Protein AF-0000000065885364 (afdb_homodimer)

pLDDT: mean 80.42, std 20.09, range [30.91, 98.44]

Organism: Hamiltonella defensa subsp. Acyrthosiphon pisum (strain 5AT) (NCBI:txid572265)

InterPro domains:
  IPR000361 Core domain, A-type assembly protein ATAP [PF01521] (9-109)
  IPR016092 FeS A-type assembly protein ATAP [TIGR00049] (10-114)
  IPR023063 FeS A-type assembly protein ErpA, proteobacteria [MF_01380] (1-114)
  IPR035903 HesB-like domain superfamily [G3DSA:2.60.300.12] (9-114)
  IPR035903 HesB-like domain superfamily [SSF89360] (4-99)

Secondary structure (DSSP, 8-state):
-------SEEE-HHHHHHHHHHHTTSS-TT-EEEEEEE--STT-PEEEEEEES-PPTT-EEEEETTEEEEE-HHHHHHHTTEEEEEEE----EEEEEEESS-SS--TT------/-------SEEE-HHHHHHHHHHHTTSS-TT-EEEEEEEE-SSS-EEEEEEEES-PPTT-EEEEETTEEEEE-HHHHHHHTTEEEEEEE----EEEEEEESS-SS--TT------

Structure (mmCIF, N/CA/C/O backbone):
data_AF-0000000065885364-model_v1
#
loop_
_entity.id
_entity.type
_entity.pdbx_description
1 polymer 'Iron-sulfur cluster insertion protein ErpA'
#
loop_
_atom_site.group_PDB
_atom_site.id
_atom_site.type_symbol
_atom_site.label_atom_id
_atom_site.label_alt_id
_atom_site.label_comp_id
_atom_site.label_asym_id
_atom_site.label_entity_id
_atom_site.label_seq_id
_atom_site.pdbx_PDB_ins_code
_atom_site.Cartn_x
_atom_site.Cartn_y
_atom_site.Cartn_z
_atom_site.occupancy
_atom_site.B_iso_or_equiv
_atom_site.auth_seq_id
_atom_site.auth_comp_id
_atom_site.auth_asym_id
_atom_site.auth_atom_id
_atom_site.pdbx_PDB_model_num
ATOM 1 N N . MET A 1 1 ? 17.562 41.75 -4.855 1 34.69 1 MET A N 1
ATOM 2 C CA . MET A 1 1 ? 17.297 40.406 -5.387 1 34.69 1 MET A CA 1
ATOM 3 C C . MET A 1 1 ? 16.141 39.75 -4.641 1 34.69 1 MET A C 1
ATOM 5 O O . MET A 1 1 ? 16.219 39.562 -3.426 1 34.69 1 MET A O 1
ATOM 9 N N . ASN A 1 2 ? 14.867 40.031 -4.855 1 36.41 2 ASN A N 1
ATOM 10 C CA . ASN A 1 2 ? 13.641 39.562 -4.211 1 36.41 2 ASN A CA 1
ATOM 11 C C . ASN A 1 2 ? 13.625 38.062 -4.094 1 36.41 2 ASN A C 1
ATOM 13 O O . ASN A 1 2 ? 13.586 37.344 -5.102 1 36.41 2 ASN A O 1
ATOM 17 N N . HIS A 1 3 ? 14.539 37.375 -3.328 1 47.06 3 HIS A N 1
ATOM 18 C CA . HIS A 1 3 ? 14.484 35.938 -3.188 1 47.06 3 HIS A CA 1
ATOM 19 C C . HIS A 1 3 ? 13.039 35.469 -3.035 1 47.06 3 HIS A C 1
ATOM 21 O O . HIS A 1 3 ? 12.289 35.969 -2.209 1 47.06 3 HIS A O 1
ATOM 27 N N . PRO A 1 4 ? 12.328 35.125 -4.105 1 51.22 4 PRO A N 1
ATOM 28 C CA . PRO A 1 4 ? 10.961 34.656 -3.871 1 51.22 4 PRO A CA 1
ATOM 29 C C . PRO A 1 4 ? 10.797 34 -2.514 1 51.22 4 PRO A C 1
ATOM 31 O O . PRO A 1 4 ? 11.68 33.25 -2.082 1 51.22 4 PRO A O 1
ATOM 34 N N . THR A 1 5 ? 10.328 34.625 -1.479 1 60.09 5 THR A N 1
ATOM 35 C CA . THR A 1 5 ? 10.156 34.219 -0.085 1 60.09 5 THR A CA 1
ATOM 36 C C . THR A 1 5 ? 9.648 32.781 0.014 1 60.09 5 THR A C 1
ATOM 38 O O . THR A 1 5 ? 8.484 32.531 -0.275 1 60.09 5 THR A O 1
ATOM 41 N N . ARG A 1 6 ? 10.461 31.875 -0.354 1 70.31 6 ARG A N 1
ATOM 42 C CA . ARG A 1 6 ? 10.055 30.484 -0.233 1 70.31 6 ARG A CA 1
ATOM 43 C C . ARG A 1 6 ? 9.664 30.141 1.203 1 70.31 6 ARG A C 1
ATOM 45 O O . ARG A 1 6 ? 10.344 30.547 2.148 1 70.31 6 ARG A O 1
ATOM 52 N N . LEU A 1 7 ? 8.469 29.703 1.385 1 81.62 7 LEU A N 1
ATOM 53 C CA . LEU A 1 7 ? 8.047 29.297 2.725 1 81.62 7 LEU A CA 1
ATOM 54 C C . LEU A 1 7 ? 9.047 28.328 3.336 1 81.62 7 LEU A C 1
ATOM 56 O O . LEU A 1 7 ? 9.648 27.516 2.621 1 81.62 7 LEU A O 1
ATOM 60 N N . PRO A 1 8 ? 9.414 28.547 4.602 1 91.5 8 PRO A N 1
ATOM 61 C CA . PRO A 1 8 ? 10.352 27.625 5.266 1 91.5 8 PRO A CA 1
ATOM 62 C C . PRO A 1 8 ? 9.898 26.172 5.199 1 91.5 8 PRO A C 1
ATOM 64 O O . PRO A 1 8 ? 10.727 25.266 5.293 1 91.5 8 PRO A O 1
ATOM 67 N N . LEU A 1 9 ? 8.633 26 5.039 1 94.25 9 LEU A N 1
ATOM 68 C CA . LEU A 1 9 ? 8 24.688 4.938 1 94.25 9 LEU A CA 1
ATOM 69 C C . LEU A 1 9 ? 6.926 24.672 3.857 1 94.25 9 LEU A C 1
ATOM 71 O O . LEU A 1 9 ? 6.109 25.594 3.781 1 94.25 9 LEU A O 1
ATOM 75 N N . ASP A 1 10 ? 6.988 23.656 3.104 1 95.25 10 ASP A N 1
ATOM 76 C CA . ASP A 1 10 ? 6.004 23.609 2.027 1 95.25 10 ASP A CA 1
ATOM 77 C C . ASP A 1 10 ? 4.836 22.688 2.393 1 95.25 10 ASP A C 1
ATOM 79 O O . ASP A 1 10 ? 5.008 21.734 3.152 1 95.25 10 ASP A O 1
ATOM 83 N N . PHE A 1 11 ? 3.713 22.969 1.861 1 96.88 11 PHE A N 1
ATOM 84 C CA . PHE A 1 11 ? 2.463 22.219 1.966 1 96.88 11 PHE A CA 1
ATOM 85 C C . PHE A 1 11 ? 1.927 21.875 0.584 1 96.88 11 PHE A C 1
ATOM 87 O O . PHE A 1 11 ? 1.499 22.75 -0.165 1 96.88 11 PHE A O 1
ATOM 94 N N . THR A 1 12 ? 2.002 20.562 0.279 1 96.62 12 THR A N 1
ATOM 95 C CA . THR A 1 12 ? 1.673 20.188 -1.091 1 96.62 12 THR A CA 1
ATOM 96 C C . THR A 1 12 ? 0.175 20.328 -1.345 1 96.62 12 THR A C 1
ATOM 98 O O . THR A 1 12 ? -0.623 20.312 -0.405 1 96.62 12 THR A O 1
ATOM 101 N N . GLU A 1 13 ? -0.15 20.406 -2.641 1 96.75 13 GLU A N 1
ATOM 102 C CA . GLU A 1 13 ? -1.554 20.406 -3.043 1 96.75 13 GLU A CA 1
ATOM 103 C C . GLU A 1 13 ? -2.238 19.094 -2.641 1 96.75 13 GLU A C 1
ATOM 105 O O . GLU A 1 13 ? -3.393 19.109 -2.209 1 96.75 13 GLU A O 1
ATOM 110 N N . ALA A 1 14 ? -1.521 18 -2.809 1 94.06 14 ALA A N 1
ATOM 111 C CA . ALA A 1 14 ? -2.066 16.688 -2.459 1 94.06 14 ALA A CA 1
ATOM 112 C C . ALA A 1 14 ? -2.424 16.625 -0.977 1 94.06 14 ALA A C 1
ATOM 114 O O . ALA A 1 14 ? -3.5 16.141 -0.613 1 94.06 14 ALA A O 1
ATOM 115 N N . ALA A 1 15 ? -1.555 17.094 -0.15 1 96 15 ALA A N 1
ATOM 116 C CA . ALA A 1 15 ? -1.801 17.078 1.29 1 96 15 ALA A CA 1
ATOM 117 C C . ALA A 1 15 ? -2.959 18 1.663 1 96 15 ALA A C 1
ATOM 119 O O . ALA A 1 15 ? -3.828 17.625 2.453 1 96 15 ALA A O 1
ATOM 120 N N . ALA A 1 16 ? -3.008 19.141 1.054 1 97 16 ALA A N 1
ATOM 121 C CA . ALA A 1 16 ? -4.078 20.094 1.337 1 97 16 ALA A CA 1
ATOM 122 C C . ALA A 1 16 ? -5.434 19.547 0.902 1 97 16 ALA A C 1
ATOM 124 O O . ALA A 1 16 ? -6.414 19.625 1.645 1 97 16 ALA A O 1
ATOM 125 N N . ARG A 1 17 ? -5.461 19 -0.237 1 95.56 17 ARG A N 1
ATOM 126 C CA . ARG A 1 17 ? -6.699 18.422 -0.754 1 95.56 17 ARG A CA 1
ATOM 127 C C . ARG A 1 17 ? -7.199 17.297 0.141 1 95.56 17 ARG A C 1
ATOM 129 O O . ARG A 1 17 ? -8.383 17.25 0.476 1 95.56 17 ARG A O 1
ATOM 136 N N . LYS A 1 18 ? -6.293 16.391 0.474 1 93.94 18 LYS A N 1
ATOM 137 C CA . LYS A 1 18 ? -6.688 15.281 1.339 1 93.94 18 LYS A CA 1
ATOM 138 C C . LYS A 1 18 ? -7.18 15.789 2.691 1 93.94 18 LYS A C 1
ATOM 140 O O . LYS A 1 18 ? -8.164 15.281 3.229 1 93.94 18 LYS A O 1
ATOM 145 N N . PHE A 1 19 ? -6.48 16.75 3.244 1 95 19 PHE A N 1
ATOM 146 C CA . PHE A 1 19 ? -6.918 17.297 4.523 1 95 19 PHE A CA 1
ATOM 147 C C . PHE A 1 19 ? -8.297 17.938 4.398 1 95 19 PHE A C 1
ATOM 149 O O . PHE A 1 19 ? -9.156 17.734 5.258 1 95 19 PHE A O 1
ATOM 156 N N . LYS A 1 20 ? -8.531 18.672 3.375 1 95.25 20 LYS A N 1
ATOM 157 C CA . LYS A 1 20 ? -9.836 19.281 3.115 1 95.25 20 LYS A CA 1
ATOM 158 C C . LYS A 1 20 ? -10.938 18.219 3.109 1 95.25 20 LYS A C 1
ATOM 160 O O . LYS A 1 20 ? -11.992 18.422 3.711 1 95.25 20 LYS A O 1
ATOM 165 N N . GLU A 1 21 ? -10.656 17.156 2.438 1 92.75 21 GLU A N 1
ATOM 166 C CA . GLU A 1 21 ? -11.617 16.062 2.377 1 92.75 21 GLU A CA 1
ATOM 167 C C . GLU A 1 21 ? -11.914 15.508 3.768 1 92.75 21 GLU A C 1
ATOM 169 O O . GLU A 1 21 ? -13.055 15.172 4.078 1 92.75 21 GLU A O 1
ATOM 174 N N . LEU A 1 22 ? -10.906 15.359 4.559 1 90 22 LEU A N 1
ATOM 175 C CA . LEU A 1 22 ? -11.023 14.734 5.871 1 90 22 LEU A CA 1
ATOM 176 C C . LEU A 1 22 ? -11.844 15.609 6.816 1 90 22 LEU A C 1
ATOM 178 O O . LEU A 1 22 ? -12.547 15.094 7.691 1 90 22 LEU A O 1
ATOM 182 N N . ILE A 1 23 ? -11.828 16.891 6.633 1 92.56 23 ILE A N 1
ATOM 183 C CA . ILE A 1 23 ? -12.516 17.75 7.594 1 92.56 23 ILE A CA 1
ATOM 184 C C . ILE A 1 23 ? -13.844 18.219 7.008 1 92.56 23 ILE A C 1
ATOM 186 O O . ILE A 1 23 ? -14.547 19.031 7.625 1 92.56 23 ILE A O 1
ATOM 190 N N . ALA A 1 24 ? -14.117 17.859 5.828 1 88.5 24 ALA A N 1
ATOM 191 C CA . ALA A 1 24 ? -15.32 18.328 5.141 1 88.5 24 ALA A CA 1
ATOM 192 C C . ALA A 1 24 ? -16.578 17.969 5.93 1 88.5 24 ALA A C 1
ATOM 194 O O . ALA A 1 24 ? -17.547 18.719 5.922 1 88.5 24 ALA A O 1
ATOM 195 N N . ASN A 1 25 ? -16.516 16.828 6.566 1 82.25 25 ASN A N 1
ATOM 196 C CA . ASN A 1 25 ? -17.734 16.422 7.27 1 82.25 25 ASN A CA 1
ATOM 197 C C . ASN A 1 25 ? -17.75 16.938 8.703 1 82.25 25 ASN A C 1
ATOM 199 O O . ASN A 1 25 ? -18.688 16.688 9.453 1 82.25 25 ASN A O 1
ATOM 203 N N . GLU A 1 26 ? -16.703 17.641 8.953 1 77.69 26 GLU A N 1
ATOM 204 C CA . GLU A 1 26 ? -16.641 18.172 10.32 1 77.69 26 GLU A CA 1
ATOM 205 C C . GLU A 1 26 ? -17.438 19.469 10.438 1 77.69 26 GLU A C 1
ATOM 207 O O . GLU A 1 26 ? -17.531 20.234 9.469 1 77.69 26 GLU A O 1
ATOM 212 N N . HIS A 1 27 ? -18.266 19.609 11.469 1 73.31 27 HIS A N 1
ATOM 213 C CA . HIS A 1 27 ? -19.109 20.766 11.742 1 73.31 27 HIS A CA 1
ATOM 214 C C . HIS A 1 27 ? -18.281 22.047 11.797 1 73.31 27 HIS A C 1
ATOM 216 O O . HIS A 1 27 ? -18.797 23.141 11.516 1 73.31 27 HIS A O 1
ATOM 222 N N . ASN A 1 28 ? -17.125 21.891 12.289 1 65.81 28 ASN A N 1
ATOM 223 C CA . ASN A 1 28 ? -16.219 23.031 12.375 1 65.81 28 ASN A CA 1
ATOM 224 C C . ASN A 1 28 ? -15.219 23.047 11.227 1 65.81 28 ASN A C 1
ATOM 226 O O . ASN A 1 28 ? -14.234 22.297 11.242 1 65.81 28 ASN A O 1
ATOM 230 N N . SER A 1 29 ? -15.555 23.734 10.195 1 72 29 SER A N 1
ATOM 231 C CA . SER A 1 29 ? -14.773 23.828 8.969 1 72 29 SER A CA 1
ATOM 232 C C . SER A 1 29 ? -13.461 24.562 9.195 1 72 29 SER A C 1
ATOM 234 O O . SER A 1 29 ? -12.641 24.688 8.281 1 72 29 SER A O 1
ATOM 236 N N . ASN A 1 30 ? -13.18 24.906 10.422 1 87.81 30 ASN A N 1
ATOM 237 C CA . ASN A 1 30 ? -11.977 25.719 10.602 1 87.81 30 ASN A CA 1
ATOM 238 C C . ASN A 1 30 ? -10.859 24.906 11.258 1 87.81 30 ASN A C 1
ATOM 240 O O . ASN A 1 30 ? -10.016 25.453 11.961 1 87.81 30 ASN A O 1
ATOM 244 N N . LYS A 1 31 ? -10.977 23.625 11 1 94.62 31 LYS A N 1
ATOM 245 C CA . LYS A 1 31 ? -9.914 22.781 11.539 1 94.62 31 LYS A CA 1
ATOM 246 C C . LYS A 1 31 ? -8.602 23.016 10.789 1 94.62 31 LYS A C 1
ATOM 248 O O . LYS A 1 31 ? -8.609 23.312 9.594 1 94.62 31 LYS A O 1
ATOM 253 N N . LYS A 1 32 ? -7.535 22.938 11.555 1 97.12 32 LYS A N 1
ATOM 254 C CA . LYS A 1 32 ? -6.184 23.047 11.016 1 97.12 32 LYS A CA 1
ATOM 255 C C . LYS A 1 32 ? -5.41 21.75 11.203 1 97.12 32 LYS A C 1
ATOM 257 O O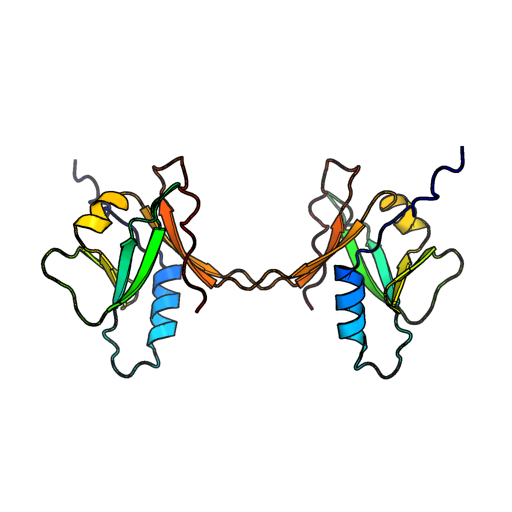 . LYS A 1 32 ? -5.672 21 12.148 1 97.12 32 LYS A O 1
ATOM 262 N N . LEU A 1 33 ? -4.551 21.453 10.305 1 97 33 LEU A N 1
ATOM 263 C CA . LEU A 1 33 ? -3.58 20.391 10.484 1 97 33 LEU A CA 1
ATOM 264 C C . LEU A 1 33 ? -2.32 20.906 11.172 1 97 33 LEU A C 1
ATOM 266 O O . LEU A 1 33 ? -1.582 21.703 10.602 1 97 33 LEU A O 1
ATOM 270 N N . ARG A 1 34 ? -2.096 20.438 12.367 1 97.81 34 ARG A N 1
ATOM 271 C CA . ARG A 1 34 ? -0.858 20.797 13.055 1 97.81 34 ARG A CA 1
ATOM 272 C C . ARG A 1 34 ? 0.207 19.719 12.867 1 97.81 34 ARG A C 1
ATOM 274 O O . ARG A 1 34 ? -0.053 18.531 13.086 1 97.81 34 ARG A O 1
ATOM 281 N N . VAL A 1 35 ? 1.363 20.172 12.461 1 96.25 35 VAL A N 1
ATOM 282 C CA . VAL A 1 35 ? 2.525 19.297 12.438 1 96.25 35 VAL A CA 1
ATOM 283 C C . VAL A 1 35 ? 3.5 19.688 13.539 1 96.25 35 VAL A C 1
ATOM 285 O O . VAL A 1 35 ? 3.709 20.875 13.797 1 96.25 35 VAL A O 1
ATOM 288 N N . TYR A 1 36 ? 4.039 18.734 14.227 1 93.69 36 TYR A N 1
ATOM 289 C CA . TYR A 1 36 ? 5.035 19.016 15.258 1 93.69 36 TYR A CA 1
ATOM 290 C C . TYR A 1 36 ? 6.023 17.859 15.383 1 93.69 36 TYR A C 1
ATOM 292 O O . TYR A 1 36 ? 5.785 16.766 14.844 1 93.69 36 TYR A O 1
ATOM 300 N N . VAL A 1 37 ? 7.129 18.172 16 1 89.5 37 VAL A N 1
ATOM 301 C CA . VAL A 1 37 ? 8.195 17.188 16.156 1 89.5 37 VAL A CA 1
ATOM 302 C C . VAL A 1 37 ? 8.211 16.656 17.594 1 89.5 37 VAL A C 1
ATOM 304 O O . VAL A 1 37 ? 8.133 17.438 18.547 1 89.5 37 VAL A O 1
ATOM 307 N N . GLU A 1 38 ? 7.969 15.43 17.812 1 83.94 38 GLU A N 1
ATOM 308 C CA . GLU A 1 38 ? 8.102 14.789 19.125 1 83.94 38 GLU A CA 1
ATOM 309 C C . GLU A 1 38 ? 9.43 14.047 19.234 1 83.94 38 GLU A C 1
ATOM 311 O O . GLU A 1 38 ? 9.828 13.328 18.312 1 83.94 38 GLU A O 1
ATOM 316 N N . GLY A 1 39 ? 10.203 14.5 20.5 1 70.12 39 GLY A N 1
ATOM 317 C CA . GLY A 1 39 ? 11.445 13.828 20.828 1 70.12 39 GLY A CA 1
ATOM 318 C C . GLY A 1 39 ? 11.289 12.328 20.984 1 70.12 39 GLY A C 1
ATOM 319 O O . GLY A 1 39 ? 10.414 11.859 21.719 1 70.12 39 GLY A O 1
ATOM 320 N N . GLY A 1 40 ? 11.5 11.586 19.875 1 60.03 40 GLY A N 1
ATOM 321 C CA . GLY A 1 40 ? 11.602 10.156 20.094 1 60.03 40 GLY A CA 1
ATOM 322 C C . GLY A 1 40 ? 12.992 9.703 20.5 1 60.03 40 GLY A C 1
ATOM 323 O O . GLY A 1 40 ? 13.961 10.445 20.344 1 60.03 40 GLY A O 1
ATOM 324 N N . GLY A 1 41 ? 12.969 8.852 21.766 1 48.84 41 GLY A N 1
ATOM 325 C CA . GLY A 1 41 ? 14.25 8.414 22.312 1 48.84 41 GLY A CA 1
ATOM 326 C C . GLY A 1 41 ? 15.344 8.328 21.281 1 48.84 41 GLY A C 1
ATOM 327 O O . GLY A 1 41 ? 15.258 8.953 20.219 1 48.84 41 GLY A O 1
ATOM 328 N N . CYS A 1 42 ? 15.773 7.133 21.125 1 53.34 42 CYS A N 1
ATOM 329 C CA . CYS A 1 42 ? 17.094 6.887 20.578 1 53.34 42 CYS A CA 1
ATOM 330 C C . CYS A 1 42 ? 17.234 7.488 19.188 1 53.34 42 CYS A C 1
ATOM 332 O O . CYS A 1 42 ? 18.188 8.219 18.906 1 53.34 42 CYS A O 1
ATOM 334 N N . ASN A 1 43 ? 16.859 6.801 17.828 1 54.72 43 ASN A N 1
ATOM 335 C CA . ASN A 1 43 ? 17.469 7.043 16.516 1 54.72 43 ASN A CA 1
ATOM 336 C C . ASN A 1 43 ? 16.672 8.062 15.711 1 54.72 43 ASN A C 1
ATOM 338 O O . ASN A 1 43 ? 16.719 8.055 14.484 1 54.72 43 ASN A O 1
ATOM 342 N N . GLY A 1 44 ? 15.945 9.055 16.203 1 64.44 44 GLY A N 1
ATOM 343 C CA . GLY A 1 44 ? 15.523 10.109 15.305 1 64.44 44 GLY A CA 1
ATOM 344 C C . GLY A 1 44 ? 14.227 10.773 15.727 1 64.44 44 GLY A C 1
ATOM 345 O O . GLY A 1 44 ? 13.672 10.445 16.781 1 64.44 44 GLY A O 1
ATOM 346 N N . PHE A 1 45 ? 13.945 12.039 15.258 1 72 45 PHE A N 1
ATOM 347 C CA . PHE A 1 45 ? 12.719 12.805 15.484 1 72 45 PHE A CA 1
ATOM 348 C C . PHE A 1 45 ? 11.555 12.188 14.727 1 72 45 PHE A C 1
ATOM 350 O O . PHE A 1 45 ? 11.734 11.633 13.641 1 72 45 PHE A O 1
ATOM 357 N N . LYS A 1 46 ? 10.453 12.156 15.445 1 81.88 46 LYS A N 1
ATOM 358 C CA . LYS A 1 46 ? 9.203 11.758 14.805 1 81.88 46 LYS A CA 1
ATOM 359 C C . LYS A 1 46 ? 8.352 12.977 14.477 1 81.88 46 LYS A C 1
ATOM 361 O O . LYS A 1 46 ? 8.227 13.898 15.289 1 81.88 46 LYS A O 1
ATOM 366 N N . TYR A 1 47 ? 7.848 12.914 13.258 1 88.88 47 TYR A N 1
ATOM 367 C CA . TYR A 1 47 ? 6.883 13.938 12.859 1 88.88 47 TYR A CA 1
ATOM 368 C C . TYR A 1 47 ? 5.461 13.508 13.195 1 88.88 47 TYR A C 1
ATOM 370 O O . TYR A 1 47 ? 5.035 12.406 12.828 1 88.88 47 TYR A O 1
ATOM 378 N N . MET A 1 48 ? 4.852 14.383 13.914 1 90.31 48 MET A N 1
ATOM 379 C CA . MET A 1 48 ? 3.48 14.086 14.312 1 90.31 48 MET A CA 1
ATOM 380 C C . MET A 1 48 ? 2.504 15.078 13.703 1 90.31 48 MET A C 1
ATOM 382 O O . MET A 1 48 ? 2.84 16.25 13.516 1 90.31 48 MET A O 1
ATOM 386 N N . PHE A 1 49 ? 1.283 14.5 13.422 1 94.06 49 PHE A N 1
ATOM 387 C CA . PHE A 1 49 ? 0.198 15.352 12.945 1 94.06 49 PHE A CA 1
ATOM 388 C C . PHE A 1 49 ? -1.004 15.258 13.883 1 94.06 49 PHE A C 1
ATOM 390 O O . PHE A 1 49 ? -1.333 14.18 14.375 1 94.06 49 PHE A O 1
ATOM 397 N N . THR A 1 50 ? -1.641 16.391 14.148 1 94.12 50 THR A N 1
ATOM 398 C CA . THR A 1 50 ? -2.879 16.422 14.922 1 94.12 50 THR A CA 1
ATOM 399 C C . THR A 1 50 ? -3.83 17.469 14.367 1 94.12 50 THR A C 1
ATOM 401 O O . THR A 1 50 ? -3.412 18.359 13.625 1 94.12 50 THR A O 1
ATOM 404 N N . LEU A 1 51 ? -5.078 17.297 14.711 1 94.12 51 LEU A N 1
ATOM 405 C CA . LEU A 1 51 ? -6.051 18.344 14.391 1 94.12 51 LEU A CA 1
ATOM 406 C C . LEU A 1 51 ? -6.02 19.453 15.43 1 94.12 51 LEU A C 1
ATOM 408 O O . LEU A 1 51 ? -5.902 19.188 16.625 1 94.12 51 LEU A O 1
ATOM 412 N N . ASP A 1 52 ? -6.07 20.656 14.906 1 95.75 52 ASP A N 1
ATOM 413 C CA . ASP A 1 52 ? -6.09 21.812 15.797 1 95.75 52 ASP A CA 1
ATOM 414 C C . ASP A 1 52 ? -7.207 22.781 15.422 1 95.75 52 ASP A C 1
ATOM 416 O O . ASP A 1 52 ? -7.555 22.906 14.242 1 95.75 52 ASP A O 1
ATOM 420 N N . ASP A 1 53 ? -7.758 23.516 16.469 1 94.69 53 ASP A N 1
ATOM 421 C CA . ASP A 1 53 ? -8.828 24.469 16.203 1 94.69 53 ASP A CA 1
ATOM 422 C C . ASP A 1 53 ? -8.305 25.906 16.219 1 94.69 53 ASP A C 1
ATOM 424 O O . ASP A 1 53 ? -9.023 26.844 15.875 1 94.69 53 ASP A O 1
ATOM 428 N N . LYS A 1 54 ? -7.074 26.109 16.547 1 95.69 54 LYS A N 1
ATOM 429 C CA . LYS A 1 54 ? -6.559 27.469 16.703 1 95.69 54 LYS A CA 1
ATOM 430 C C . LYS A 1 54 ? -5.148 27.594 16.125 1 95.69 54 LYS A C 1
ATOM 432 O O . LYS A 1 54 ? -4.457 26.594 15.945 1 95.69 54 LYS A O 1
ATOM 437 N N . VAL A 1 55 ? -4.777 28.734 15.758 1 97.75 55 VAL A N 1
ATOM 438 C CA . VAL A 1 55 ? -3.402 29.156 15.516 1 97.75 55 VAL A CA 1
ATOM 439 C C . VAL A 1 55 ? -2.834 29.828 16.766 1 97.75 55 VAL A C 1
ATOM 441 O O . VAL A 1 55 ? -3.367 30.828 17.234 1 97.75 55 VAL A O 1
ATOM 444 N N . ASN A 1 56 ? -1.819 29.219 17.328 1 97.75 56 ASN A N 1
ATOM 445 C CA . ASN A 1 56 ? -1.225 29.766 18.547 1 97.75 56 ASN A CA 1
ATOM 446 C C . ASN A 1 56 ? -0.234 30.875 18.234 1 97.75 56 ASN A C 1
ATOM 448 O O . ASN A 1 56 ? 0.192 31.031 17.094 1 97.75 56 ASN A O 1
ATOM 452 N N . GLU A 1 57 ? 0.009 31.656 19.266 1 97.62 57 GLU A N 1
ATOM 453 C CA . GLU A 1 57 ? 1.022 32.688 19.125 1 97.62 57 GLU A CA 1
ATOM 454 C C . GLU A 1 57 ? 2.359 32.125 18.688 1 97.62 57 GLU A C 1
ATOM 456 O O . GLU A 1 57 ? 2.826 31.125 19.25 1 97.62 57 GLU A O 1
ATOM 461 N N . GLY A 1 58 ? 2.936 32.656 17.578 1 97.81 58 GLY A N 1
ATOM 462 C CA . GLY A 1 58 ? 4.234 32.219 17.094 1 97.81 58 GLY A CA 1
ATOM 463 C C . GLY A 1 58 ? 4.145 31.156 16.016 1 97.81 58 GLY A C 1
ATOM 464 O O . GLY A 1 58 ? 5.137 30.844 15.352 1 97.81 58 GLY A O 1
ATOM 465 N N . ASP A 1 59 ? 3.002 30.547 15.883 1 98.44 59 ASP A N 1
ATOM 466 C CA . ASP A 1 59 ? 2.83 29.531 14.844 1 98.44 59 ASP A CA 1
ATOM 467 C C . ASP A 1 59 ? 3.068 30.125 13.461 1 98.44 59 ASP A C 1
ATOM 469 O O . ASP A 1 59 ? 2.66 31.266 13.18 1 98.44 59 ASP A O 1
ATOM 473 N N . LEU A 1 60 ? 3.727 29.344 12.633 1 97.75 60 LEU A N 1
ATOM 474 C CA . LEU A 1 60 ? 3.582 29.562 11.195 1 97.75 60 LEU A CA 1
ATOM 475 C C . LEU A 1 60 ? 2.312 28.906 10.672 1 97.75 60 LEU A C 1
ATOM 477 O O . LEU A 1 60 ? 2.043 27.734 10.977 1 97.75 60 LEU A O 1
ATOM 481 N N . ALA A 1 61 ? 1.479 29.656 9.906 1 97.94 61 ALA A N 1
ATOM 482 C CA . ALA A 1 61 ? 0.309 29.094 9.234 1 97.94 61 ALA A CA 1
ATOM 483 C C . ALA A 1 61 ? 0.455 29.188 7.715 1 97.94 61 ALA A C 1
ATOM 485 O O . ALA A 1 61 ? 0.772 30.25 7.176 1 97.94 61 ALA A O 1
ATOM 486 N N . ILE A 1 62 ? 0.273 28.062 7.066 1 97.44 62 ILE A N 1
ATOM 487 C CA . ILE A 1 62 ? 0.295 28 5.609 1 97.44 62 ILE A CA 1
ATOM 488 C C . ILE A 1 62 ? -1.092 27.641 5.086 1 97.44 62 ILE A C 1
ATOM 490 O O . ILE A 1 62 ? -1.626 26.578 5.41 1 97.44 62 ILE A O 1
ATOM 494 N N . ASN A 1 63 ? -1.667 28.5 4.312 1 96.25 63 ASN A N 1
ATOM 495 C CA . ASN A 1 63 ? -2.994 28.266 3.752 1 96.25 63 ASN A CA 1
ATOM 496 C C . ASN A 1 63 ? -2.914 27.781 2.311 1 96.25 63 ASN A C 1
ATOM 498 O O . ASN A 1 63 ? -2.148 28.312 1.507 1 96.25 63 ASN A O 1
ATOM 502 N N . LYS A 1 64 ? -3.629 26.703 2.102 1 96 64 LYS A N 1
ATOM 503 C CA . LYS A 1 64 ? -3.682 26.125 0.762 1 96 64 LYS A CA 1
ATOM 504 C C . LYS A 1 64 ? -5.012 25.406 0.522 1 96 64 LYS A C 1
ATOM 506 O O . LYS A 1 64 ? -5.465 24.625 1.36 1 96 64 LYS A O 1
ATOM 511 N N . GLN A 1 65 ? -5.656 25.719 -0.608 1 93.12 65 GLN A N 1
ATOM 512 C CA . GLN A 1 65 ? -6.902 25.062 -0.989 1 93.12 65 GLN A CA 1
ATOM 513 C C . GLN A 1 65 ? -7.957 25.188 0.104 1 93.12 65 GLN A C 1
ATOM 515 O O . GLN A 1 65 ? -8.688 24.25 0.398 1 93.12 65 GLN A O 1
ATOM 520 N N . GLY A 1 66 ? -7.918 26.234 0.828 1 94 66 GLY A N 1
ATOM 521 C CA . GLY A 1 66 ? -8.945 26.547 1.809 1 94 66 GLY A CA 1
ATOM 522 C C . GLY A 1 66 ? -8.688 25.906 3.164 1 94 66 GLY A C 1
ATOM 523 O O . GLY A 1 66 ? -9.508 26.031 4.074 1 94 66 GLY A O 1
ATOM 524 N N . VAL A 1 67 ? -7.559 25.219 3.279 1 96.38 67 VAL A N 1
ATOM 525 C CA . VAL A 1 67 ? -7.227 24.625 4.574 1 96.38 67 VAL A CA 1
ATOM 526 C C . VAL A 1 67 ? -5.867 25.141 5.043 1 96.38 67 VAL A C 1
ATOM 528 O O . VAL A 1 67 ? -5.133 25.766 4.27 1 96.38 67 VAL A O 1
ATOM 531 N N . SER A 1 68 ? -5.57 24.859 6.398 1 97.44 68 SER A N 1
ATOM 532 C CA . SER A 1 68 ? -4.352 25.438 6.969 1 97.44 68 SER A CA 1
ATOM 533 C C . SER A 1 68 ? -3.484 24.359 7.609 1 97.44 68 SER A C 1
ATOM 535 O O . SER A 1 68 ? -3.996 23.469 8.289 1 97.44 68 SER A O 1
ATOM 537 N N . LEU A 1 69 ? -2.213 24.469 7.328 1 98.31 69 LEU A N 1
ATOM 538 C CA . LEU A 1 69 ? -1.164 23.781 8.07 1 98.31 69 LEU A CA 1
ATOM 539 C C . LEU A 1 69 ? -0.535 24.719 9.102 1 98.31 69 LEU A C 1
ATOM 541 O O . LEU A 1 69 ? -0.163 25.844 8.781 1 98.31 69 LEU A O 1
ATOM 545 N N . VAL A 1 70 ? -0.437 24.234 10.359 1 98.38 70 VAL A N 1
ATOM 546 C CA . VAL A 1 70 ? 0.162 25.094 11.391 1 98.38 70 VAL A CA 1
ATOM 547 C C . VAL A 1 70 ? 1.307 24.344 12.07 1 98.38 70 VAL A C 1
ATOM 549 O O . VAL A 1 70 ? 1.263 23.125 12.211 1 98.38 70 VAL A O 1
ATOM 552 N N . VAL A 1 71 ? 2.354 25.109 12.43 1 98 71 VAL A N 1
ATOM 553 C CA . VAL A 1 71 ? 3.518 24.531 13.086 1 98 71 VAL A CA 1
ATOM 554 C C . VAL A 1 71 ? 4.078 25.516 14.109 1 98 71 VAL A C 1
ATOM 556 O O . VAL A 1 71 ? 4.211 26.703 13.82 1 98 71 VAL A O 1
ATOM 559 N N . ASP A 1 72 ? 4.387 24.969 15.297 1 98.12 72 ASP A N 1
ATOM 560 C CA . ASP A 1 72 ? 4.957 25.828 16.328 1 98.12 72 ASP A CA 1
ATOM 561 C C . ASP A 1 72 ? 6.418 26.141 16.031 1 98.12 72 ASP A C 1
ATOM 563 O O . ASP A 1 72 ? 7.074 25.438 15.273 1 98.12 72 ASP A O 1
ATOM 567 N N . PRO A 1 73 ? 6.926 27.156 16.672 1 97.62 73 PRO A N 1
ATOM 568 C CA . PRO A 1 73 ? 8.281 27.625 16.359 1 97.62 73 PRO A CA 1
ATOM 569 C C . PRO A 1 73 ? 9.344 26.547 16.641 1 97.62 73 PRO A C 1
ATOM 571 O O . PRO A 1 73 ? 10.273 26.391 15.852 1 97.62 73 PRO A O 1
ATOM 574 N N . LEU A 1 74 ? 9.227 25.812 17.672 1 94 74 LEU A N 1
ATOM 575 C CA . LEU A 1 74 ? 10.195 24.781 18 1 94 74 LEU A CA 1
ATOM 576 C C . LEU A 1 74 ? 10.211 23.688 16.922 1 94 74 LEU A C 1
ATOM 578 O O . LEU A 1 74 ? 11.273 23.328 16.422 1 94 74 LEU A O 1
ATOM 582 N N . SER A 1 75 ? 9.078 23.234 16.625 1 94.38 75 SER A N 1
ATOM 583 C CA . SER A 1 75 ? 8.984 22.203 15.586 1 94.38 75 SER A CA 1
ATOM 584 C C . SER A 1 75 ? 9.453 22.75 14.242 1 94.38 75 SER A C 1
ATOM 586 O O . SER A 1 75 ? 10.117 22.047 13.484 1 94.38 75 SER A O 1
ATOM 588 N N . LEU A 1 76 ? 9.078 24.016 13.906 1 94.62 76 LEU A N 1
ATOM 589 C CA . LEU A 1 76 ? 9.469 24.609 12.633 1 94.62 76 LEU A CA 1
ATOM 590 C C . LEU A 1 76 ? 10.984 24.594 12.461 1 94.62 76 LEU A C 1
ATOM 592 O O . LEU A 1 76 ? 11.484 24.328 11.367 1 94.62 76 LEU A O 1
ATOM 596 N N . GLY A 1 77 ? 11.648 24.859 13.484 1 91.69 77 GLY A N 1
ATOM 597 C CA . GLY A 1 77 ? 13.102 24.828 13.422 1 91.69 77 GLY A CA 1
ATOM 598 C C . GLY A 1 77 ? 13.656 23.516 12.914 1 91.69 77 GLY A C 1
ATOM 599 O O . GLY A 1 77 ? 14.68 23.484 12.227 1 91.69 77 GLY A O 1
ATOM 600 N N . TYR A 1 78 ? 12.953 22.422 13.18 1 87.19 78 TYR A N 1
ATOM 601 C CA . TYR A 1 78 ? 13.398 21.094 12.742 1 87.19 78 TYR A CA 1
ATOM 602 C C . TYR A 1 78 ? 12.883 20.781 11.344 1 87.19 78 TYR A C 1
ATOM 604 O O . TYR A 1 78 ? 13.383 19.859 10.688 1 87.19 78 TYR A O 1
ATOM 612 N N . LEU A 1 79 ? 11.922 21.547 10.82 1 89.62 79 LEU A N 1
ATOM 613 C CA . LEU A 1 79 ? 11.219 21.172 9.602 1 89.62 79 LEU A CA 1
ATOM 614 C C . LEU A 1 79 ? 11.555 22.125 8.469 1 89.62 79 LEU A C 1
ATOM 616 O O . LEU A 1 79 ? 11.078 21.953 7.34 1 89.62 79 LEU A O 1
ATOM 620 N N . ILE A 1 80 ? 12.32 23.094 8.797 1 88.94 80 ILE A N 1
ATOM 621 C CA . ILE A 1 80 ? 12.648 24.109 7.812 1 88.94 80 ILE A CA 1
ATOM 622 C C . ILE A 1 80 ? 13.211 23.453 6.555 1 88.94 80 ILE A C 1
ATOM 624 O O . ILE A 1 80 ? 14.055 22.562 6.641 1 88.94 80 ILE A O 1
ATOM 628 N N . GLY A 1 81 ? 12.75 23.891 5.324 1 88.62 81 GLY A N 1
ATOM 629 C CA . G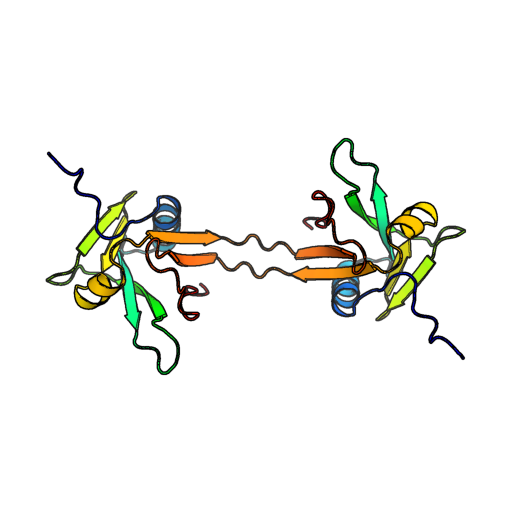LY A 1 81 ? 13.172 23.344 4.047 1 88.62 81 GLY A CA 1
ATOM 630 C C . GLY A 1 81 ? 12.438 22.078 3.668 1 88.62 81 GLY A C 1
ATOM 631 O O . GLY A 1 81 ? 12.656 21.516 2.588 1 88.62 81 GLY A O 1
ATOM 632 N N . GLY A 1 82 ? 11.5 21.625 4.543 1 90.62 82 GLY A N 1
ATOM 633 C CA . GLY A 1 82 ? 10.758 20.406 4.312 1 90.62 82 GLY A CA 1
ATOM 634 C C . GLY A 1 82 ? 9.484 20.625 3.512 1 90.62 82 GLY A C 1
ATOM 635 O O . GLY A 1 82 ? 9.164 21.75 3.139 1 90.62 82 GLY A O 1
ATOM 636 N N . ILE A 1 83 ? 8.891 19.484 3.246 1 93.5 83 ILE A N 1
ATOM 637 C CA . ILE A 1 83 ? 7.621 19.453 2.525 1 93.5 83 ILE A CA 1
ATOM 638 C C . ILE A 1 83 ? 6.637 18.547 3.262 1 93.5 83 ILE A C 1
ATOM 640 O O . ILE A 1 83 ? 6.953 17.391 3.576 1 93.5 83 ILE A O 1
ATOM 644 N N . VAL A 1 84 ? 5.496 19.125 3.658 1 94.69 84 VAL A N 1
ATOM 645 C CA . VAL A 1 84 ? 4.391 18.297 4.129 1 94.69 84 VAL A CA 1
ATOM 646 C C . VAL A 1 84 ? 3.594 17.766 2.938 1 94.69 84 VAL A C 1
ATOM 648 O O . VAL A 1 84 ? 3.045 18.547 2.158 1 94.69 84 VAL A O 1
ATOM 651 N N . ASP A 1 85 ? 3.596 16.453 2.861 1 93.88 85 ASP A N 1
ATOM 652 C CA . ASP A 1 85 ? 2.965 15.781 1.725 1 93.88 85 ASP A CA 1
ATOM 653 C C . ASP A 1 85 ? 2.002 14.695 2.191 1 93.88 85 ASP A C 1
ATOM 655 O O . ASP A 1 85 ? 1.87 14.453 3.393 1 93.88 85 ASP A O 1
ATOM 659 N N . TYR A 1 86 ? 1.208 14.188 1.317 1 92.25 86 TYR A N 1
ATOM 660 C CA . TYR A 1 86 ? 0.294 13.078 1.553 1 92.25 86 TYR A CA 1
ATOM 661 C C . TYR A 1 86 ? 0.538 11.953 0.554 1 92.25 86 TYR A C 1
ATOM 663 O O . TYR A 1 86 ? 0.602 12.188 -0.654 1 92.25 86 TYR A O 1
ATOM 671 N N . VAL A 1 87 ? 0.776 10.773 1.129 1 85.31 87 VAL A N 1
ATOM 672 C CA . VAL A 1 87 ? 0.999 9.602 0.293 1 85.31 87 VAL A CA 1
ATOM 673 C C . VAL A 1 87 ? -0.152 8.609 0.473 1 85.31 87 VAL A C 1
ATOM 675 O O . VAL A 1 87 ? -0.531 8.289 1.602 1 85.31 87 VAL A O 1
ATOM 678 N N . GLU A 1 88 ? -0.853 8.375 -0.609 1 79.06 88 GLU A N 1
ATOM 679 C CA . GLU A 1 88 ? -1.842 7.305 -0.628 1 79.06 88 GLU A CA 1
ATOM 680 C C . GLU A 1 88 ? -1.304 6.07 -1.346 1 79.06 88 GLU A C 1
ATOM 682 O O . GLU A 1 88 ? -0.954 6.133 -2.527 1 79.06 88 GLU A O 1
ATOM 687 N N . SER A 1 89 ? -0.957 5.152 -0.491 1 71.25 89 SER A N 1
ATOM 688 C CA . SER A 1 89 ? -0.533 3.908 -1.124 1 71.25 89 SER A CA 1
ATOM 689 C C . SER A 1 89 ? -1.732 3.049 -1.51 1 71.25 89 SER A C 1
ATOM 691 O O . SER A 1 89 ? -2.686 2.924 -0.739 1 71.25 89 SER A O 1
ATOM 693 N N . ILE A 1 90 ? -1.923 2.994 -2.779 1 63.59 90 ILE A N 1
ATOM 694 C CA . ILE A 1 90 ? -2.957 2.078 -3.246 1 63.59 90 ILE A CA 1
ATOM 695 C C . ILE A 1 90 ? -2.643 0.66 -2.777 1 63.59 90 ILE A C 1
ATOM 697 O O . ILE A 1 90 ? -1.487 0.229 -2.816 1 63.59 90 ILE A O 1
ATOM 701 N N . GLU A 1 91 ? -3.672 0.199 -1.991 1 63.75 91 GLU A N 1
ATOM 702 C CA . GLU A 1 91 ? -3.553 -1.223 -1.685 1 63.75 91 GLU A CA 1
ATOM 703 C C . GLU A 1 91 ? -3.369 -2.049 -2.955 1 63.75 91 GLU A C 1
ATOM 705 O O . GLU A 1 91 ? -4.199 -1.991 -3.863 1 63.75 91 GLU A O 1
ATOM 710 N N . TYR A 1 92 ? -2.141 -2.182 -3.174 1 67.81 92 TYR A N 1
ATOM 711 C CA . TYR A 1 92 ? -1.973 -3.145 -4.258 1 67.81 92 TYR A CA 1
ATOM 712 C C . TYR A 1 92 ? -1.682 -4.535 -3.711 1 67.81 92 TYR A C 1
ATOM 714 O O . TYR A 1 92 ? -0.739 -4.723 -2.938 1 67.81 92 TYR A O 1
ATOM 722 N N . SER A 1 93 ? -2.828 -5.336 -3.508 1 76.75 93 SER A N 1
ATOM 723 C CA . SER A 1 93 ? -2.621 -6.754 -3.232 1 76.75 93 SER A CA 1
ATOM 724 C C . SER A 1 93 ? -2.543 -7.562 -4.523 1 76.75 93 SER A C 1
ATOM 726 O O . SER A 1 93 ? -3.465 -7.527 -5.34 1 76.75 93 SER A O 1
ATOM 728 N N . ARG A 1 94 ? -1.444 -8.094 -4.676 1 83.75 94 ARG A N 1
ATOM 729 C CA . ARG A 1 94 ? -1.327 -8.836 -5.926 1 83.75 94 ARG A CA 1
ATOM 730 C C . ARG A 1 94 ? -0.425 -10.055 -5.758 1 83.75 94 ARG A C 1
ATOM 732 O O . ARG A 1 94 ? 0.412 -10.094 -4.852 1 83.75 94 ARG A O 1
ATOM 739 N N . PHE A 1 95 ? -0.657 -11.102 -6.598 1 90.75 95 PHE A N 1
ATOM 740 C CA . PHE A 1 95 ? 0.302 -12.18 -6.785 1 90.75 95 PHE A CA 1
ATOM 741 C C . PHE A 1 95 ? 1.478 -11.719 -7.637 1 90.75 95 PHE A C 1
ATOM 743 O O . PHE A 1 95 ? 1.293 -11 -8.625 1 90.75 95 PHE A O 1
ATOM 750 N N . ILE A 1 96 ? 2.701 -12.094 -7.148 1 87.38 96 ILE A N 1
ATOM 751 C CA . ILE A 1 96 ? 3.902 -11.688 -7.871 1 87.38 96 ILE A CA 1
ATOM 752 C C . ILE A 1 96 ? 4.816 -12.891 -8.07 1 87.38 96 ILE A C 1
ATOM 754 O O . ILE A 1 96 ? 4.68 -13.906 -7.375 1 87.38 96 ILE A O 1
ATOM 758 N N . VAL A 1 97 ? 5.684 -12.789 -9.078 1 89.38 97 VAL A N 1
ATOM 759 C CA . VAL A 1 97 ? 6.785 -13.734 -9.242 1 89.38 97 VAL A CA 1
ATOM 760 C C . VAL A 1 97 ? 8.109 -13.039 -8.922 1 89.38 97 VAL A C 1
ATOM 762 O O . VAL A 1 97 ? 8.398 -11.961 -9.453 1 89.38 97 VAL A O 1
ATOM 765 N N . LYS A 1 98 ? 8.758 -13.625 -7.941 1 86.19 98 LYS A N 1
ATOM 766 C CA . LYS A 1 98 ? 10.109 -13.18 -7.629 1 86.19 98 LYS A CA 1
ATOM 767 C C . LYS A 1 98 ? 11.156 -14.102 -8.266 1 86.19 98 LYS A C 1
ATOM 769 O O . LYS A 1 98 ? 11.086 -15.32 -8.109 1 86.19 98 LYS A O 1
ATOM 774 N N . ASN A 1 99 ? 11.969 -13.453 -9.109 1 76.69 99 ASN A N 1
ATOM 775 C CA . ASN A 1 99 ? 13.016 -14.234 -9.75 1 76.69 99 ASN A CA 1
ATOM 776 C C . ASN A 1 99 ? 14.352 -14.086 -9.023 1 76.69 99 ASN A C 1
ATOM 778 O O . ASN A 1 99 ? 14.898 -12.984 -8.938 1 76.69 99 ASN A O 1
ATOM 782 N N . LEU A 1 100 ? 14.734 -15.109 -8.25 1 70.69 100 LEU A N 1
ATOM 783 C CA . LEU A 1 100 ? 15.945 -15.031 -7.438 1 70.69 100 LEU A CA 1
ATOM 784 C C . LEU A 1 100 ? 17.188 -15.07 -8.32 1 70.69 100 LEU A C 1
ATOM 786 O O . LEU A 1 100 ? 18.281 -14.727 -7.863 1 70.69 100 LEU A O 1
ATOM 790 N N . ASN A 1 101 ? 17.172 -15.531 -9.391 1 61.31 101 ASN A N 1
ATOM 791 C CA . ASN A 1 101 ? 18.328 -15.602 -10.273 1 61.31 101 ASN A CA 1
ATOM 792 C C . ASN A 1 101 ? 18.375 -14.414 -11.227 1 61.31 101 ASN A C 1
ATOM 794 O O . ASN A 1 101 ? 19.391 -14.188 -11.891 1 61.31 101 ASN A O 1
ATOM 798 N N . ALA A 1 102 ? 17.281 -13.906 -11.5 1 54.12 102 ALA A N 1
ATOM 799 C CA . ALA A 1 102 ? 17.312 -12.891 -12.547 1 54.12 102 ALA A CA 1
ATOM 800 C C . ALA A 1 102 ? 17.531 -11.5 -11.953 1 54.12 102 ALA A C 1
ATOM 802 O O . ALA A 1 102 ? 16.938 -11.164 -10.922 1 54.12 102 ALA A O 1
ATOM 803 N N . LYS A 1 103 ? 18.75 -10.969 -11.984 1 47.91 103 LYS A N 1
ATOM 804 C CA . LYS A 1 103 ? 19.094 -9.586 -11.672 1 47.91 103 LYS A CA 1
ATOM 805 C C . LYS A 1 103 ? 18.094 -8.609 -12.289 1 47.91 103 LYS A C 1
ATOM 807 O O . LYS A 1 103 ? 18.047 -7.438 -11.922 1 47.91 103 LYS A O 1
ATOM 812 N N . THR A 1 104 ? 17.859 -8.789 -13.57 1 43.53 104 THR A N 1
ATOM 813 C CA . THR A 1 104 ? 17.094 -7.812 -14.352 1 43.53 104 THR A CA 1
ATOM 814 C C . THR A 1 104 ? 15.602 -8.039 -14.203 1 43.53 104 THR A C 1
ATOM 816 O O . THR A 1 104 ? 15.094 -9.109 -14.539 1 43.53 104 THR A O 1
ATOM 819 N N . THR A 1 105 ? 15.047 -7.625 -13.148 1 43.47 105 THR A N 1
ATOM 820 C CA . THR A 1 105 ? 13.602 -7.582 -13 1 43.47 105 THR A CA 1
ATOM 821 C C . THR A 1 105 ? 12.945 -6.984 -14.25 1 43.47 105 THR A C 1
ATOM 823 O O . THR A 1 105 ? 13.188 -5.824 -14.586 1 43.47 105 THR A O 1
ATOM 826 N N . CYS A 1 106 ? 12.836 -7.641 -15.367 1 45.28 106 CYS A N 1
ATOM 827 C CA . CYS A 1 106 ? 12.023 -7.035 -16.406 1 45.28 106 CYS A CA 1
ATOM 828 C C . CYS A 1 106 ? 10.781 -6.375 -15.828 1 45.28 106 CYS A C 1
ATOM 830 O O . CYS A 1 106 ? 10.219 -6.859 -14.844 1 45.28 106 CYS A O 1
ATOM 832 N N . GLY A 1 107 ? 10.539 -5.027 -16 1 41.06 107 GLY A N 1
ATOM 833 C CA . GLY A 1 107 ? 9.531 -4.082 -15.555 1 41.06 107 GLY A CA 1
ATOM 834 C C . GLY A 1 107 ? 8.148 -4.699 -15.445 1 41.06 107 GLY A C 1
ATOM 835 O O . GLY A 1 107 ? 7.188 -4.02 -15.062 1 41.06 107 GLY A O 1
ATOM 836 N N . CYS A 1 108 ? 7.773 -5.629 -16.328 1 42.59 108 CYS A N 1
ATOM 837 C CA . CYS A 1 108 ? 6.379 -6 -16.547 1 42.59 108 CYS A CA 1
ATOM 838 C C . CYS A 1 108 ? 5.809 -6.719 -15.336 1 42.59 108 CYS A C 1
ATOM 840 O O . CYS A 1 108 ? 4.711 -7.277 -15.398 1 42.59 108 CYS A O 1
ATOM 842 N N . GLY A 1 109 ? 6.508 -7.199 -14.461 1 37.91 109 GLY A N 1
ATOM 843 C CA . GLY A 1 109 ? 6.02 -8.297 -13.648 1 37.91 109 GLY A CA 1
ATOM 844 C C . GLY A 1 109 ? 4.754 -7.965 -12.891 1 37.91 109 GLY A C 1
ATOM 845 O O . GLY A 1 109 ? 4.332 -8.719 -12.008 1 37.91 109 GLY A O 1
ATOM 846 N N . SER A 1 110 ? 4.484 -6.645 -12.477 1 42.53 110 SER A N 1
ATOM 847 C CA . SER A 1 110 ? 3.682 -6.492 -11.266 1 42.53 110 SER A CA 1
ATOM 848 C C . SER A 1 110 ? 2.268 -7.023 -11.469 1 42.53 110 SER A C 1
ATOM 850 O O . SER A 1 110 ? 1.622 -6.719 -12.477 1 42.53 110 SER A O 1
ATOM 852 N N . SER A 1 111 ? 1.793 -8.102 -10.711 1 37.81 111 SER A N 1
ATOM 853 C CA . SER A 1 111 ? 0.528 -8.828 -10.672 1 37.81 111 SER A CA 1
ATOM 854 C C . SER A 1 111 ? -0.659 -7.871 -10.625 1 37.81 111 SER A C 1
ATOM 856 O O . SER A 1 111 ? -0.505 -6.699 -10.273 1 37.81 111 SER A O 1
ATOM 858 N N . PHE A 1 112 ? -1.966 -8.453 -10.82 1 31.48 112 PHE A N 1
ATOM 859 C CA . PHE A 1 112 ? -3.381 -8.203 -11.07 1 31.48 112 PHE A CA 1
ATOM 860 C C . PHE A 1 112 ? -4.023 -7.504 -9.875 1 31.48 112 PHE A C 1
ATOM 862 O O . PHE A 1 112 ? -3.627 -7.73 -8.727 1 31.48 112 PHE A O 1
ATOM 869 N N . SER A 1 113 ? -4.297 -6.172 -10.102 1 32.78 113 SER A N 1
ATOM 870 C CA . SER A 1 113 ? -5.352 -5.531 -9.312 1 32.78 113 SER A CA 1
ATOM 871 C C . SER A 1 113 ? -6.617 -6.383 -9.297 1 32.78 113 SER A C 1
ATOM 873 O O . SER A 1 113 ? -7.113 -6.789 -10.344 1 32.78 113 SER A O 1
ATOM 875 N N . VAL A 1 114 ? -6.789 -7.234 -8.141 1 30.91 114 VAL A N 1
ATOM 876 C CA . VAL A 1 114 ? -8.164 -7.703 -7.973 1 30.91 114 VAL A CA 1
ATOM 877 C C . VAL A 1 114 ? -9.078 -6.516 -7.68 1 30.91 114 VAL A C 1
ATOM 879 O O . VAL A 1 114 ? -8.672 -5.562 -7.012 1 30.91 114 VAL A O 1
ATOM 882 N N . MET B 1 1 ? 24.141 -38.031 -3.346 1 35.06 1 MET B N 1
ATOM 883 C CA . MET B 1 1 ? 23.859 -36.75 -2.709 1 35.06 1 MET B CA 1
ATOM 884 C C . MET B 1 1 ? 22.422 -36.281 -2.98 1 35.06 1 MET B C 1
ATOM 886 O O . MET B 1 1 ? 22.031 -36.125 -4.137 1 35.06 1 MET B O 1
ATOM 890 N N . ASN B 1 2 ? 21.359 -36.75 -2.34 1 36.75 2 ASN B N 1
ATOM 891 C CA . ASN B 1 2 ? 19.938 -36.469 -2.48 1 36.75 2 ASN B CA 1
ATOM 892 C C . ASN B 1 2 ? 19.672 -34.969 -2.561 1 36.75 2 ASN B C 1
ATOM 894 O O . ASN B 1 2 ? 19.922 -34.25 -1.604 1 36.75 2 ASN B O 1
ATOM 898 N N . HIS B 1 3 ? 20.141 -34.219 -3.588 1 47.28 3 HIS B N 1
ATOM 899 C CA . HIS B 1 3 ? 19.828 -32.781 -3.678 1 47.28 3 HIS B CA 1
ATOM 900 C C . HIS B 1 3 ? 18.391 -32.5 -3.289 1 47.28 3 HIS B C 1
ATOM 902 O O . HIS B 1 3 ? 17.469 -33.156 -3.795 1 47.28 3 HIS B O 1
ATOM 908 N N . PRO B 1 4 ? 18.062 -32.25 -2.035 1 51.47 4 PRO B N 1
ATOM 909 C CA . PRO B 1 4 ? 16.656 -31.984 -1.749 1 51.47 4 PRO B CA 1
ATOM 910 C C . PRO B 1 4 ? 15.906 -31.375 -2.938 1 51.47 4 PRO B C 1
ATOM 912 O O . PRO B 1 4 ? 16.453 -30.516 -3.635 1 51.47 4 PRO B O 1
ATOM 915 N N . THR B 1 5 ? 15.195 -32.125 -3.76 1 59.88 5 THR B N 1
ATOM 916 C CA . THR B 1 5 ? 14.477 -31.797 -4.992 1 59.88 5 THR B CA 1
ATOM 917 C C . THR B 1 5 ? 13.766 -30.453 -4.871 1 59.88 5 THR B C 1
ATOM 919 O O . THR B 1 5 ? 12.75 -30.344 -4.18 1 59.88 5 THR B O 1
ATOM 922 N N . ARG B 1 6 ? 14.516 -29.422 -4.797 1 70.25 6 ARG B N 1
ATOM 923 C CA . ARG B 1 6 ? 13.898 -28.094 -4.734 1 70.25 6 ARG B CA 1
ATOM 924 C C . ARG B 1 6 ? 12.969 -27.875 -5.922 1 70.25 6 ARG B C 1
ATOM 926 O O . ARG B 1 6 ? 13.312 -28.203 -7.059 1 70.25 6 ARG B O 1
ATOM 933 N N . LEU B 1 7 ? 11.727 -27.625 -5.652 1 81.62 7 LEU B N 1
ATOM 934 C CA . LEU B 1 7 ? 10.805 -27.328 -6.746 1 81.62 7 LEU B CA 1
ATOM 935 C C . LEU B 1 7 ? 11.352 -26.234 -7.648 1 81.62 7 LEU B C 1
ATOM 937 O O . LEU B 1 7 ? 12.039 -25.328 -7.18 1 81.62 7 LEU B O 1
ATOM 941 N N . PRO B 1 8 ? 11.273 -26.453 -8.969 1 91.38 8 PRO B N 1
ATOM 942 C CA . PRO B 1 8 ? 11.766 -25.422 -9.898 1 91.38 8 PRO B CA 1
ATOM 943 C C . PRO B 1 8 ? 11.148 -24.062 -9.648 1 91.38 8 PRO B C 1
ATOM 945 O O . PRO B 1 8 ? 11.734 -23.031 -10.008 1 91.38 8 PRO B O 1
ATOM 948 N N . LEU B 1 9 ? 10.008 -24.062 -9.039 1 94.25 9 LEU B N 1
ATOM 949 C CA . LEU B 1 9 ? 9.258 -22.859 -8.703 1 94.25 9 LEU B CA 1
ATOM 950 C C . LEU B 1 9 ? 8.648 -22.969 -7.309 1 94.25 9 LEU B C 1
ATOM 952 O O . LEU B 1 9 ? 8.055 -24 -6.969 1 94.25 9 LEU B O 1
ATOM 956 N N . ASP B 1 10 ? 8.812 -21.938 -6.613 1 95.25 10 ASP B N 1
ATOM 957 C CA . ASP B 1 10 ? 8.273 -21.984 -5.258 1 95.25 10 ASP B CA 1
ATOM 958 C C . ASP B 1 10 ? 6.93 -21.281 -5.172 1 95.25 10 ASP B C 1
ATOM 960 O O . ASP B 1 10 ? 6.668 -20.344 -5.93 1 95.25 10 ASP B O 1
ATOM 964 N N . PHE B 1 11 ? 6.125 -21.688 -4.27 1 96.81 11 PHE B N 1
ATOM 965 C CA . PHE B 1 11 ? 4.816 -21.141 -3.914 1 96.81 11 PHE B CA 1
ATOM 966 C C . PHE B 1 11 ? 4.75 -20.828 -2.426 1 96.81 11 PHE B C 1
ATOM 968 O O . PHE B 1 11 ? 4.75 -21.734 -1.591 1 96.81 11 PHE B O 1
ATOM 975 N N . THR B 1 12 ? 4.719 -19.5 -2.139 1 96.56 12 THR B N 1
ATOM 976 C CA . THR B 1 12 ? 4.832 -19.125 -0.733 1 96.56 12 THR B CA 1
ATOM 977 C C . THR B 1 12 ? 3.559 -19.469 0.025 1 96.56 12 THR B C 1
ATOM 979 O O . THR B 1 12 ? 2.49 -19.609 -0.576 1 96.56 12 THR B O 1
ATOM 982 N N . GLU B 1 13 ? 3.721 -19.578 1.344 1 96.69 13 GLU B N 1
ATOM 983 C CA . GLU B 1 13 ? 2.562 -19.766 2.209 1 96.69 13 GLU B CA 1
ATOM 984 C C . GLU B 1 13 ? 1.592 -18.594 2.105 1 96.69 13 GLU B C 1
ATOM 986 O O . GLU B 1 13 ? 0.374 -18.797 2.105 1 96.69 13 GLU B O 1
ATOM 991 N N . ALA B 1 14 ? 2.146 -17.406 2.041 1 94 14 ALA B N 1
ATOM 992 C CA . ALA B 1 14 ? 1.324 -16.203 1.933 1 94 14 ALA B CA 1
ATOM 993 C C . ALA B 1 14 ? 0.466 -16.234 0.671 1 94 14 ALA B C 1
ATOM 995 O O . ALA B 1 14 ? -0.729 -15.93 0.716 1 94 14 ALA B O 1
ATOM 996 N N . ALA B 1 15 ? 1.058 -16.609 -0.417 1 95.94 15 ALA B N 1
ATOM 997 C CA . ALA B 1 15 ? 0.325 -16.672 -1.679 1 95.94 15 ALA B CA 1
ATOM 998 C C . ALA B 1 15 ? -0.739 -17.766 -1.641 1 95.94 15 ALA B C 1
ATOM 1000 O O . ALA B 1 15 ? -1.876 -17.547 -2.068 1 95.94 15 ALA B O 1
ATOM 1001 N N . ALA B 1 16 ? -0.403 -18.891 -1.083 1 97 16 ALA B N 1
ATOM 1002 C CA . ALA B 1 16 ? -1.35 -20 -0.993 1 97 16 ALA B CA 1
ATOM 1003 C C . ALA B 1 16 ? -2.533 -19.641 -0.1 1 97 16 ALA B C 1
ATOM 1005 O O . ALA B 1 16 ? -3.686 -19.891 -0.453 1 97 16 ALA B O 1
ATOM 1006 N N . ARG B 1 17 ? -2.242 -19.062 0.987 1 95.44 17 ARG B N 1
ATOM 1007 C CA . ARG B 1 17 ? -3.293 -18.672 1.919 1 95.44 17 ARG B CA 1
ATOM 1008 C C . ARG B 1 17 ? -4.238 -17.656 1.278 1 95.44 17 ARG B C 1
ATOM 1010 O O . ARG B 1 17 ? -5.461 -17.797 1.383 1 95.44 17 ARG B O 1
ATOM 1017 N N . LYS B 1 18 ? -3.654 -16.625 0.663 1 93.81 18 LYS B N 1
ATOM 1018 C CA . LYS B 1 18 ? -4.488 -15.625 0.013 1 93.81 18 LYS B CA 1
ATOM 1019 C C . LYS B 1 18 ? -5.34 -16.25 -1.091 1 93.81 18 LYS B C 1
ATOM 1021 O O . LYS B 1 18 ? -6.516 -15.906 -1.239 1 93.81 18 LYS B O 1
ATOM 1026 N N . PHE B 1 19 ? -4.734 -17.109 -1.863 1 94.88 19 PHE B N 1
ATOM 1027 C CA . PHE B 1 19 ? -5.504 -17.766 -2.918 1 94.88 19 PHE B CA 1
ATOM 1028 C C . PHE B 1 19 ? -6.641 -18.594 -2.328 1 94.88 19 PHE B C 1
ATOM 1030 O O . PHE B 1 19 ? -7.766 -18.547 -2.824 1 94.88 19 PHE B O 1
ATOM 1037 N N . LYS B 1 20 ? -6.391 -19.328 -1.314 1 95.19 20 LYS B N 1
ATOM 1038 C CA . LYS B 1 20 ? -7.414 -20.094 -0.624 1 95.19 20 LYS B CA 1
ATOM 1039 C C . LYS B 1 20 ? -8.594 -19.219 -0.212 1 95.19 20 LYS B C 1
ATOM 1041 O O . LYS B 1 20 ? -9.75 -19.594 -0.406 1 95.19 20 LYS B O 1
ATOM 1046 N N . GLU B 1 21 ? -8.266 -18.094 0.339 1 92.69 21 GLU B N 1
ATOM 1047 C CA . GLU B 1 21 ? -9.297 -17.156 0.752 1 92.69 21 GLU B CA 1
ATOM 1048 C C . GLU B 1 21 ? -10.141 -16.703 -0.438 1 92.69 21 GLU B C 1
ATOM 1050 O O . GLU B 1 21 ? -11.359 -16.562 -0.321 1 92.69 21 GLU B O 1
ATOM 1055 N N . LEU B 1 22 ? -9.5 -16.438 -1.527 1 89.81 22 LEU B N 1
ATOM 1056 C CA . LEU B 1 22 ? -10.164 -15.883 -2.703 1 89.81 22 LEU B CA 1
ATOM 1057 C C . LEU B 1 22 ? -11.117 -16.891 -3.314 1 89.81 22 LEU B C 1
ATOM 1059 O O . LEU B 1 22 ? -12.148 -16.531 -3.887 1 89.81 22 LEU B O 1
ATOM 1063 N N . ILE B 1 23 ? -10.844 -18.156 -3.16 1 92.5 23 ILE B N 1
ATOM 1064 C CA . ILE B 1 23 ? -11.688 -19.141 -3.834 1 92.5 23 ILE B CA 1
ATOM 1065 C C . ILE B 1 23 ? -12.633 -19.781 -2.828 1 92.5 23 ILE B C 1
ATOM 1067 O O . ILE B 1 23 ? -13.391 -20.703 -3.174 1 92.5 23 ILE B O 1
ATOM 1071 N N . ALA B 1 24 ? -12.539 -19.438 -1.626 1 88.44 24 ALA B N 1
ATOM 1072 C CA . ALA B 1 24 ? -13.336 -20.047 -0.568 1 88.44 24 ALA B CA 1
ATOM 1073 C C . ALA B 1 24 ? -14.828 -19.906 -0.859 1 88.44 24 ALA B C 1
ATOM 1075 O O . ALA B 1 24 ? -15.617 -20.797 -0.527 1 88.44 24 ALA B O 1
ATOM 1076 N N . ASN B 1 25 ? -15.172 -18.797 -1.445 1 81.81 25 ASN B N 1
ATOM 1077 C CA . ASN B 1 25 ? -16.609 -18.594 -1.674 1 81.81 25 ASN B CA 1
ATOM 1078 C C . ASN B 1 25 ? -17.031 -19.156 -3.023 1 81.81 25 ASN B C 1
ATOM 1080 O O . ASN B 1 25 ? -18.219 -19.078 -3.389 1 81.81 25 ASN B O 1
ATOM 1084 N N . GLU B 1 26 ? -16.047 -19.703 -3.635 1 77.69 26 GLU B N 1
ATOM 1085 C CA . GLU B 1 26 ? -16.391 -20.266 -4.941 1 77.69 26 GLU B CA 1
ATOM 1086 C C . GLU B 1 26 ? -16.969 -21.672 -4.809 1 77.69 26 GLU B C 1
ATOM 1088 O O . GLU B 1 26 ? -16.609 -22.406 -3.883 1 77.69 26 GLU B O 1
ATOM 1093 N N . HIS B 1 27 ? -18.078 -21.969 -5.484 1 73.31 27 HIS B N 1
ATOM 1094 C CA . HIS B 1 27 ? -18.781 -23.25 -5.473 1 73.31 27 HIS B CA 1
ATOM 1095 C C . HIS B 1 27 ? -17.844 -24.391 -5.828 1 73.31 27 HIS B C 1
ATOM 1097 O O . HIS B 1 27 ? -18.047 -25.531 -5.406 1 73.31 27 HIS B O 1
ATOM 1103 N N . ASN B 1 28 ? -16.953 -24.094 -6.695 1 65.81 28 ASN B N 1
ATOM 1104 C CA . ASN B 1 28 ? -15.977 -25.094 -7.109 1 65.81 28 ASN B CA 1
ATOM 1105 C C . ASN B 1 28 ? -14.648 -24.906 -6.383 1 65.81 28 ASN B C 1
ATOM 1107 O O . ASN B 1 28 ? -13.859 -24.016 -6.734 1 65.81 28 ASN B O 1
ATOM 1111 N N . SER B 1 29 ? -14.492 -25.594 -5.316 1 72 29 SER B N 1
ATOM 1112 C CA . SER B 1 29 ? -13.328 -25.516 -4.441 1 72 29 SER B CA 1
ATOM 1113 C C . SER B 1 29 ? -12.078 -26.078 -5.129 1 72 29 SER B C 1
ATOM 1115 O O . SER B 1 29 ? -10.984 -26.047 -4.562 1 72 29 SER B O 1
ATOM 1117 N N . ASN B 1 30 ? -12.203 -26.422 -6.383 1 87.75 30 ASN B N 1
ATOM 1118 C CA . ASN B 1 30 ? -11.031 -27.047 -7 1 87.75 30 ASN B CA 1
ATOM 1119 C C . ASN B 1 30 ? -10.352 -26.094 -7.988 1 87.75 30 ASN B C 1
ATOM 1121 O O . ASN B 1 30 ? -9.719 -26.547 -8.945 1 87.75 30 ASN B O 1
ATOM 1125 N N . LYS B 1 31 ? -10.578 -24.828 -7.691 1 94.62 31 LYS B N 1
ATOM 1126 C CA . LYS B 1 31 ? -9.906 -23.875 -8.555 1 94.62 31 LYS B CA 1
ATOM 1127 C C . LYS B 1 31 ? -8.398 -23.875 -8.312 1 94.62 31 LYS B C 1
ATOM 1129 O O . LYS B 1 31 ? -7.941 -24.125 -7.199 1 94.62 31 LYS B O 1
ATOM 1134 N N . LYS B 1 32 ? -7.691 -23.688 -9.398 1 97.06 32 LYS B N 1
ATOM 1135 C CA . LYS B 1 32 ? -6.238 -23.562 -9.375 1 97.06 32 LYS B CA 1
ATOM 1136 C C . LYS B 1 32 ? -5.789 -22.172 -9.797 1 97.06 32 LYS B C 1
ATOM 1138 O O . LYS B 1 32 ? -6.473 -21.5 -10.578 1 97.06 32 LYS B O 1
ATOM 1143 N N . LEU B 1 33 ? -4.723 -21.734 -9.25 1 97 33 LEU B N 1
ATOM 1144 C CA . LEU B 1 33 ? -4.047 -20.531 -9.734 1 97 33 LEU B CA 1
ATOM 1145 C C . LEU B 1 33 ? -3.045 -20.875 -10.836 1 97 33 LEU B C 1
ATOM 1147 O O . LEU B 1 33 ? -2.045 -21.547 -10.578 1 97 33 LEU B O 1
ATOM 1151 N N . ARG B 1 34 ? -3.316 -20.422 -12.031 1 97.75 34 ARG B N 1
ATOM 1152 C CA . ARG B 1 34 ? -2.359 -20.609 -13.109 1 97.75 34 ARG B CA 1
ATOM 1153 C C . ARG B 1 34 ? -1.472 -19.391 -13.289 1 97.75 34 ARG B C 1
ATOM 1155 O O . ARG B 1 34 ? -1.969 -18.266 -13.375 1 97.75 34 ARG B O 1
ATOM 1162 N N . VAL B 1 35 ? -0.19 -19.656 -13.32 1 96.06 35 VAL B N 1
ATOM 1163 C CA . VAL B 1 35 ? 0.761 -18.609 -13.688 1 96.06 35 VAL B CA 1
ATOM 1164 C C . VAL B 1 35 ? 1.335 -18.891 -15.07 1 96.06 35 VAL B C 1
ATOM 1166 O O . VAL B 1 35 ? 1.62 -20.047 -15.414 1 96.06 35 VAL B O 1
ATOM 1169 N N . TYR B 1 36 ? 1.438 -17.891 -15.883 1 93.38 36 TYR B N 1
ATOM 1170 C CA . TYR B 1 36 ? 2.043 -18.047 -17.203 1 93.38 36 TYR B CA 1
ATOM 1171 C C . TYR B 1 36 ? 2.74 -16.766 -17.641 1 93.38 36 TYR B C 1
ATOM 1173 O O . TYR B 1 36 ? 2.549 -15.703 -17.031 1 93.38 36 TYR B O 1
ATOM 1181 N N . VAL B 1 37 ? 3.592 -16.922 -18.609 1 89.19 37 VAL B N 1
ATOM 1182 C CA . VAL B 1 37 ? 4.371 -15.797 -19.125 1 89.19 37 VAL B CA 1
ATOM 1183 C C . VAL B 1 37 ? 3.801 -15.328 -20.453 1 89.19 37 VAL B C 1
ATOM 1185 O O . VAL B 1 37 ? 3.52 -16.141 -21.344 1 89.19 37 VAL B O 1
ATOM 1188 N N . GLU B 1 38 ? 3.316 -14.148 -20.547 1 83.81 38 GLU B N 1
ATOM 1189 C CA . GLU B 1 38 ? 2.877 -13.539 -21.797 1 83.81 38 GLU B CA 1
ATOM 1190 C C . GLU B 1 38 ? 3.947 -12.609 -22.359 1 83.81 38 GLU B C 1
ATOM 1192 O O . GLU B 1 38 ? 4.531 -11.805 -21.625 1 83.81 38 GLU B O 1
ATOM 1197 N N . GLY B 1 39 ? 4.293 -12.984 -23.828 1 70.06 39 GLY B N 1
ATOM 1198 C CA . GLY B 1 39 ? 5.227 -12.148 -24.562 1 70.06 39 GLY B CA 1
ATOM 1199 C C . GLY B 1 39 ? 4.801 -10.688 -24.625 1 70.06 39 GLY B C 1
ATOM 1200 O O . GLY B 1 39 ? 3.66 -10.383 -24.969 1 70.06 39 GLY B O 1
ATOM 1201 N N . GLY B 1 40 ? 5.316 -9.867 -23.688 1 60.22 40 GLY B N 1
ATOM 1202 C CA . GLY B 1 40 ? 5.109 -8.445 -23.891 1 60.22 40 GLY B CA 1
ATOM 1203 C C . GLY B 1 40 ? 6.16 -7.812 -24.797 1 60.22 40 GLY B C 1
ATOM 1204 O O . GLY B 1 40 ? 7.219 -8.398 -25.016 1 60.22 40 GLY B O 1
ATOM 1205 N N . GLY B 1 41 ? 5.52 -7.066 -25.953 1 48.72 41 GLY B N 1
ATOM 1206 C CA . GLY B 1 41 ? 6.402 -6.473 -26.953 1 48.72 41 GLY B CA 1
ATOM 1207 C C . GLY B 1 41 ? 7.781 -6.148 -26.406 1 48.72 41 GLY B C 1
ATOM 1208 O O . GLY B 1 41 ? 8.648 -7.023 -26.344 1 48.72 41 GLY B O 1
ATOM 1209 N N . CYS B 1 42 ? 7.945 -4.895 -26.234 1 54 42 CYS B N 1
ATOM 1210 C CA . CYS B 1 42 ? 9.312 -4.395 -26.219 1 54 42 CYS B CA 1
ATOM 1211 C C . CYS B 1 42 ? 10.094 -4.988 -25.047 1 54 42 CYS B C 1
ATOM 1213 O O . CYS B 1 42 ? 11.18 -5.543 -25.234 1 54 42 CYS B O 1
ATOM 1215 N N . ASN B 1 43 ? 10.242 -4.352 -23.625 1 55.12 43 ASN B N 1
ATOM 1216 C CA . ASN B 1 43 ? 11.352 -4.512 -22.688 1 55.12 43 ASN B CA 1
ATOM 1217 C C . ASN B 1 43 ? 11.047 -5.586 -21.641 1 55.12 43 ASN B C 1
ATOM 1219 O O . ASN B 1 43 ? 11.586 -5.547 -20.531 1 55.12 43 ASN B O 1
ATOM 1223 N N . GLY B 1 44 ? 10.266 -6.629 -21.828 1 64.88 44 GLY B N 1
ATOM 1224 C CA . GLY B 1 44 ? 10.352 -7.684 -20.828 1 64.88 44 GLY B CA 1
ATOM 1225 C C . GLY B 1 44 ? 9.109 -8.555 -20.781 1 64.88 44 GLY B C 1
ATOM 1226 O O . GLY B 1 44 ? 8.188 -8.383 -21.578 1 64.88 44 GLY B O 1
ATOM 1227 N N . PHE B 1 45 ? 9.203 -9.82 -20.234 1 71.81 45 PHE B N 1
ATOM 1228 C CA . PHE B 1 45 ? 8.125 -10.766 -20.016 1 71.81 45 PHE B CA 1
ATOM 1229 C C . PHE B 1 45 ? 7.219 -10.305 -18.891 1 71.81 45 PHE B C 1
ATOM 1231 O O . PHE B 1 45 ? 7.688 -9.688 -17.922 1 71.81 45 PHE B O 1
ATOM 1238 N N . LYS B 1 46 ? 5.953 -10.461 -19.156 1 82 46 LYS B N 1
ATOM 1239 C CA . LYS B 1 46 ? 4.965 -10.234 -18.109 1 82 46 LYS B CA 1
ATOM 1240 C C . LYS B 1 46 ? 4.477 -11.555 -17.516 1 82 46 LYS B C 1
ATOM 1242 O O . LYS B 1 46 ? 4.238 -12.516 -18.25 1 82 46 LYS B O 1
ATOM 1247 N N . TYR B 1 47 ? 4.422 -11.539 -16.203 1 88.56 47 TYR B N 1
ATOM 1248 C CA . TYR B 1 47 ? 3.824 -12.672 -15.516 1 88.56 47 TYR B CA 1
ATOM 1249 C C . TYR B 1 47 ? 2.328 -12.469 -15.32 1 88.56 47 TYR B C 1
ATOM 1251 O O . TYR B 1 47 ? 1.898 -11.43 -14.805 1 88.56 47 TYR B O 1
ATOM 1259 N N . MET B 1 48 ? 1.645 -13.461 -15.797 1 90.12 48 MET B N 1
ATOM 1260 C CA . MET B 1 48 ? 0.191 -13.375 -15.688 1 90.12 48 MET B CA 1
ATOM 1261 C C . MET B 1 48 ? -0.347 -14.484 -14.789 1 90.12 48 MET B C 1
ATOM 1263 O O . MET B 1 48 ? 0.206 -15.586 -14.758 1 90.12 48 MET B O 1
ATOM 1267 N N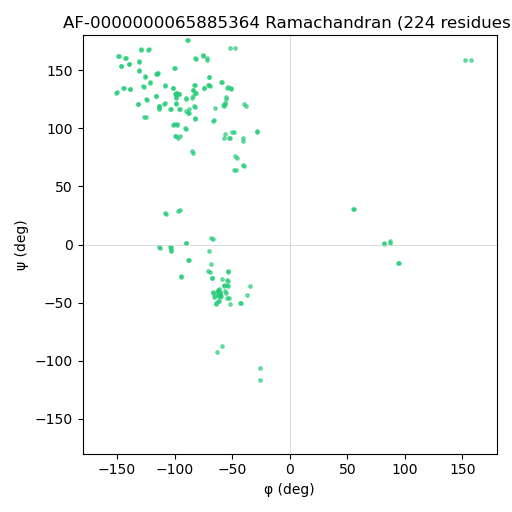 . PHE B 1 49 ? -1.46 -14.078 -14.078 1 93.88 49 PHE B N 1
ATOM 1268 C CA . PHE B 1 49 ? -2.168 -15.07 -13.273 1 93.88 49 PHE B CA 1
ATOM 1269 C C . PHE B 1 49 ? -3.621 -15.188 -13.719 1 93.88 49 PHE B C 1
ATOM 1271 O O . PHE B 1 49 ? -4.262 -14.188 -14.047 1 93.88 49 PHE B O 1
ATOM 1278 N N . THR B 1 50 ? -4.133 -16.406 -13.766 1 94.06 50 THR B N 1
ATOM 1279 C CA . THR B 1 50 ? -5.543 -16.656 -14.055 1 94.06 50 THR B CA 1
ATOM 1280 C C . THR B 1 50 ? -6.066 -17.828 -13.227 1 94.06 50 THR B C 1
ATOM 1282 O O . THR B 1 50 ? -5.285 -18.609 -12.695 1 94.06 50 THR B O 1
ATOM 1285 N N . LEU B 1 51 ? -7.367 -17.844 -13.125 1 94.06 51 LEU B N 1
ATOM 1286 C CA . LEU B 1 51 ? -7.996 -19 -12.5 1 94.06 51 LEU B CA 1
ATOM 1287 C C . LEU B 1 51 ? -8.164 -20.141 -13.508 1 94.06 51 LEU B C 1
ATOM 1289 O O . LEU B 1 51 ? -8.508 -19.891 -14.664 1 94.06 51 LEU B O 1
ATOM 1293 N N . ASP B 1 52 ? -7.852 -21.328 -13.023 1 95.69 52 ASP B N 1
ATOM 1294 C CA . ASP B 1 52 ? -8.008 -22.5 -13.875 1 95.69 52 ASP B CA 1
ATOM 1295 C C . ASP B 1 52 ? -8.766 -23.609 -13.156 1 95.69 52 ASP B C 1
ATOM 1297 O O . ASP B 1 52 ? -8.648 -23.75 -11.938 1 95.69 52 ASP B O 1
ATOM 1301 N N . ASP B 1 53 ? -9.523 -24.453 -13.945 1 94.62 53 ASP B N 1
ATOM 1302 C CA . ASP B 1 53 ? -10.281 -25.547 -13.352 1 94.62 53 ASP B CA 1
ATOM 1303 C C . ASP B 1 53 ? -9.586 -26.891 -13.578 1 94.62 53 ASP B C 1
ATOM 1305 O O . ASP B 1 53 ? -9.984 -27.906 -13.016 1 94.62 53 ASP B O 1
ATOM 1309 N N . LYS B 1 54 ? -8.531 -26.922 -14.32 1 95.56 54 LYS B N 1
ATOM 1310 C CA . LYS B 1 54 ? -7.898 -28.188 -14.672 1 95.56 54 LYS B CA 1
ATOM 1311 C C . LYS B 1 54 ? -6.379 -28.078 -14.633 1 95.56 54 LYS B C 1
ATOM 1313 O O . LYS B 1 54 ? -5.828 -26.984 -14.672 1 95.56 54 LYS B O 1
ATOM 1318 N N . VAL B 1 55 ? -5.723 -29.156 -14.445 1 97.75 55 VAL B N 1
ATOM 1319 C CA . VAL B 1 55 ? -4.301 -29.344 -14.703 1 97.75 55 VAL B CA 1
ATOM 1320 C C . VAL B 1 55 ? -4.109 -29.969 -16.078 1 97.75 55 VAL B C 1
ATOM 1322 O O . VAL B 1 55 ? -4.605 -31.062 -16.359 1 97.75 55 VAL B O 1
ATOM 1325 N N . ASN B 1 56 ? -3.463 -29.234 -16.969 1 97.75 56 ASN B N 1
ATOM 1326 C CA . ASN B 1 56 ? -3.256 -29.719 -18.328 1 97.75 56 ASN B CA 1
ATOM 1327 C C . ASN B 1 56 ? -2.061 -30.672 -18.391 1 97.75 56 ASN B C 1
ATOM 1329 O O . ASN B 1 56 ? -1.238 -30.719 -17.484 1 97.75 56 ASN B O 1
ATOM 1333 N N . GLU B 1 57 ? -2.082 -31.453 -19.469 1 97.62 57 GLU B N 1
ATOM 1334 C CA . GLU B 1 57 ? -0.935 -32.312 -19.703 1 97.62 57 GLU B CA 1
ATOM 1335 C C . GLU B 1 57 ? 0.365 -31.531 -19.75 1 97.62 57 GLU B C 1
ATOM 1337 O O . GLU B 1 57 ? 0.449 -30.5 -20.422 1 97.62 57 GLU B O 1
ATOM 1342 N N . GLY B 1 58 ? 1.373 -31.953 -18.922 1 97.81 58 GLY B N 1
ATOM 1343 C CA . GLY B 1 58 ? 2.678 -31.312 -18.906 1 97.81 58 GLY B CA 1
ATOM 1344 C C . GLY B 1 58 ? 2.807 -30.234 -17.859 1 97.81 58 GLY B C 1
ATOM 1345 O O . GLY B 1 58 ? 3.91 -29.766 -17.578 1 97.81 58 GLY B O 1
ATOM 1346 N N . ASP B 1 59 ? 1.705 -29.781 -17.328 1 98.44 59 ASP B N 1
ATOM 1347 C CA . ASP B 1 59 ? 1.755 -28.781 -16.266 1 98.44 59 ASP B CA 1
ATOM 1348 C C . ASP B 1 59 ? 2.547 -29.281 -15.062 1 98.44 59 ASP B C 1
ATOM 1350 O O . ASP B 1 59 ? 2.438 -30.453 -14.688 1 98.44 59 ASP B O 1
ATOM 1354 N N . LEU B 1 60 ? 3.318 -28.375 -14.508 1 97.75 60 LEU B N 1
ATOM 1355 C CA . LEU B 1 60 ? 3.719 -28.562 -13.117 1 97.75 60 LEU B CA 1
ATOM 1356 C C . LEU B 1 60 ? 2.629 -28.078 -12.172 1 97.75 60 LEU B C 1
ATOM 1358 O O . LEU B 1 60 ? 2.098 -26.984 -12.344 1 97.75 60 LEU B O 1
ATOM 1362 N N . ALA B 1 61 ? 2.242 -28.922 -11.156 1 97.94 61 ALA B N 1
ATOM 1363 C CA . ALA B 1 61 ? 1.312 -28.516 -10.109 1 97.94 61 ALA B CA 1
ATOM 1364 C C . ALA B 1 61 ? 1.989 -28.531 -8.742 1 97.94 61 ALA B C 1
ATOM 1366 O O . ALA B 1 61 ? 2.633 -29.516 -8.367 1 97.94 61 ALA B O 1
ATOM 1367 N N . ILE B 1 62 ? 1.875 -27.422 -8.047 1 97.38 62 ILE B N 1
ATOM 1368 C CA . ILE B 1 62 ? 2.396 -27.312 -6.691 1 97.38 62 ILE B CA 1
ATOM 1369 C C . ILE B 1 62 ? 1.24 -27.141 -5.707 1 97.38 62 ILE B C 1
ATOM 1371 O O . ILE B 1 62 ? 0.469 -26.188 -5.809 1 97.38 62 ILE B O 1
ATOM 1375 N N . ASN B 1 63 ? 1.117 -28.062 -4.801 1 96.25 63 ASN B N 1
ATOM 1376 C CA . ASN B 1 63 ? 0.051 -28.016 -3.809 1 96.25 63 ASN B CA 1
ATOM 1377 C C . ASN B 1 63 ? 0.553 -27.453 -2.477 1 96.25 63 ASN B C 1
ATOM 1379 O O . ASN B 1 63 ? 1.626 -27.844 -2.008 1 96.25 63 ASN B O 1
ATOM 1383 N N . LYS B 1 64 ? -0.201 -26.484 -1.999 1 95.94 64 LYS B N 1
ATOM 1384 C CA . LYS B 1 64 ? 0.129 -25.875 -0.714 1 95.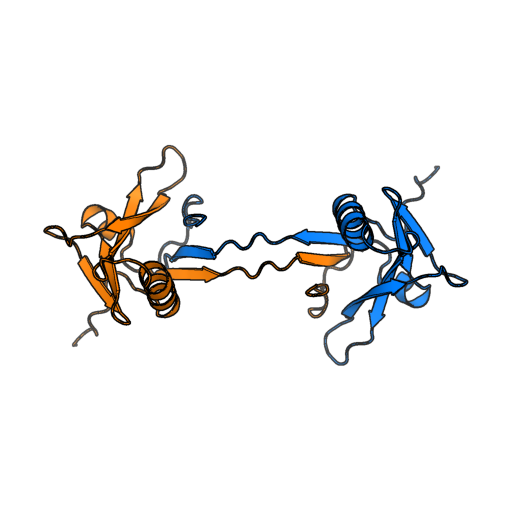94 64 LYS B CA 1
ATOM 1385 C C . LYS B 1 64 ? -1.125 -25.375 -0.009 1 95.94 64 LYS B C 1
ATOM 1387 O O . LYS B 1 64 ? -1.956 -24.688 -0.619 1 95.94 64 LYS B O 1
ATOM 1392 N N . GLN B 1 65 ? -1.276 -25.719 1.268 1 93.19 65 GLN B N 1
ATOM 1393 C CA . GLN B 1 65 ? -2.395 -25.234 2.074 1 93.19 65 GLN B CA 1
ATOM 1394 C C . GLN B 1 65 ? -3.73 -25.562 1.416 1 93.19 65 GLN B C 1
ATOM 1396 O O . GLN B 1 65 ? -4.648 -24.75 1.418 1 93.19 65 GLN B O 1
ATOM 1401 N N . GLY B 1 66 ? -3.793 -26.609 0.71 1 94 66 GLY B N 1
ATOM 1402 C CA . GLY B 1 66 ? -5.039 -27.094 0.147 1 94 66 GLY B CA 1
ATOM 1403 C C . GLY B 1 66 ? -5.367 -26.484 -1.201 1 94 66 GLY B C 1
ATOM 1404 O O . GLY B 1 66 ? -6.43 -26.75 -1.767 1 94 66 GLY B O 1
ATOM 1405 N N . VAL B 1 67 ? -4.473 -25.625 -1.696 1 96.31 67 VAL B N 1
ATOM 1406 C CA . VAL B 1 67 ? -4.707 -25.047 -3.016 1 96.31 67 VAL B CA 1
ATOM 1407 C C . VAL B 1 67 ? -3.533 -25.375 -3.938 1 96.31 67 VAL B C 1
ATOM 1409 O O . VAL B 1 67 ? -2.49 -25.844 -3.482 1 96.31 67 VAL B O 1
ATOM 1412 N N . SER B 1 68 ? -3.773 -25.094 -5.305 1 97.38 68 SER B N 1
ATOM 1413 C CA . SER B 1 68 ? -2.76 -25.5 -6.277 1 97.38 68 SER B CA 1
ATOM 1414 C C . SER B 1 68 ? -2.346 -24.328 -7.16 1 97.38 68 SER B C 1
ATOM 1416 O O . SER B 1 68 ? -3.191 -23.547 -7.598 1 97.38 68 SER B O 1
ATOM 1418 N N . LEU B 1 69 ? -1.057 -24.25 -7.344 1 98.31 69 LEU B N 1
ATOM 1419 C CA . LEU B 1 69 ? -0.451 -23.438 -8.398 1 98.31 69 LEU B CA 1
ATOM 1420 C C . LEU B 1 69 ? -0.091 -24.297 -9.602 1 98.31 69 LEU B C 1
ATOM 1422 O O . LEU B 1 69 ? 0.533 -25.359 -9.453 1 98.31 69 LEU B O 1
ATOM 1426 N N . VAL B 1 70 ? -0.507 -23.859 -10.805 1 98.31 70 VAL B N 1
ATOM 1427 C CA . VAL B 1 70 ? -0.182 -24.641 -11.984 1 98.31 70 VAL B CA 1
ATOM 1428 C C . VAL B 1 70 ? 0.526 -23.766 -13.016 1 98.31 70 VAL B C 1
ATOM 1430 O O . VAL B 1 70 ? 0.252 -22.562 -13.102 1 98.31 70 VAL B O 1
ATOM 1433 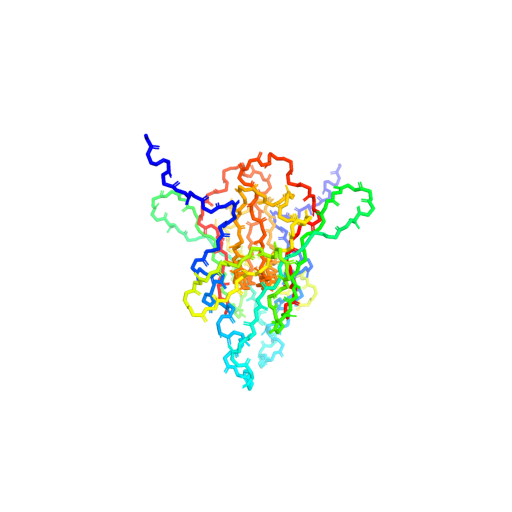N N . VAL B 1 71 ? 1.484 -24.391 -13.727 1 98 71 VAL B N 1
ATOM 1434 C CA . VAL B 1 71 ? 2.244 -23.672 -14.742 1 98 71 VAL B CA 1
ATOM 1435 C C . VAL B 1 71 ? 2.553 -24.594 -15.914 1 98 71 VAL B C 1
ATOM 1437 O O . VAL B 1 71 ? 2.953 -25.75 -15.711 1 98 71 VAL B O 1
ATOM 1440 N N . ASP B 1 72 ? 2.342 -24.047 -17.125 1 98.06 72 ASP B N 1
ATOM 1441 C CA . ASP B 1 72 ? 2.639 -24.844 -18.312 1 98.06 72 ASP B CA 1
ATOM 1442 C C . ASP B 1 72 ? 4.145 -24.938 -18.562 1 98.06 72 ASP B C 1
ATOM 1444 O O . ASP B 1 72 ? 4.906 -24.109 -18.062 1 98.06 72 ASP B O 1
ATOM 1448 N N . PRO B 1 73 ? 4.547 -25.891 -19.359 1 97.62 73 PRO B N 1
ATOM 1449 C CA . PRO B 1 73 ? 5.98 -26.109 -19.547 1 97.62 73 PRO B CA 1
ATOM 1450 C C . PRO B 1 73 ? 6.695 -24.906 -20.156 1 97.62 73 PRO B C 1
ATOM 1452 O O . PRO B 1 73 ? 7.812 -24.578 -19.75 1 97.62 73 PRO B O 1
ATOM 1455 N N . LEU B 1 74 ? 6.113 -24.234 -21.062 1 93.94 74 LEU B N 1
ATOM 1456 C CA . LEU B 1 74 ? 6.734 -23.078 -21.688 1 93.94 74 LEU B CA 1
ATOM 1457 C C . LEU B 1 74 ? 6.953 -21.969 -20.672 1 93.94 74 LEU B C 1
ATOM 1459 O O . LEU B 1 74 ? 8.055 -21.422 -20.578 1 93.94 74 LEU B O 1
ATOM 1463 N N . SER B 1 75 ? 5.941 -21.656 -20 1 94.25 75 SER B N 1
ATOM 1464 C CA . SER B 1 75 ? 6.062 -20.625 -18.969 1 94.25 75 SER B CA 1
ATOM 1465 C C . SER B 1 75 ? 7.047 -21.047 -17.891 1 94.25 75 SER B C 1
ATOM 1467 O O . SER B 1 75 ? 7.82 -20.219 -17.391 1 94.25 75 SER B O 1
ATOM 1469 N N . LEU B 1 76 ? 7.012 -22.344 -17.469 1 94.5 76 LEU B N 1
ATOM 1470 C CA . LEU B 1 76 ? 7.906 -22.828 -16.438 1 94.5 76 LEU B CA 1
ATOM 1471 C C . LEU B 1 76 ? 9.367 -22.578 -16.797 1 94.5 76 LEU B C 1
ATOM 1473 O O . LEU B 1 76 ? 10.172 -22.203 -15.953 1 94.5 76 LEU B O 1
ATOM 1477 N N . GLY B 1 77 ? 9.672 -22.797 -18 1 91.5 77 GLY B N 1
ATOM 1478 C CA . GLY B 1 77 ? 11.031 -22.562 -18.453 1 91.5 77 GLY B CA 1
ATOM 1479 C C . GLY B 1 77 ? 11.516 -21.156 -18.141 1 91.5 77 GLY B C 1
ATOM 1480 O O . GLY B 1 77 ? 12.703 -20.953 -17.859 1 91.5 77 GLY B O 1
ATOM 1481 N N . TYR B 1 78 ? 10.617 -20.172 -18.125 1 87 78 TYR B N 1
ATOM 1482 C CA . TYR B 1 78 ? 10.977 -18.781 -17.844 1 87 78 TYR B CA 1
ATOM 1483 C C . TYR B 1 78 ? 10.945 -18.5 -16.359 1 87 78 TYR B C 1
ATOM 1485 O O . TYR B 1 78 ? 11.492 -17.484 -15.898 1 87 78 TYR B O 1
ATOM 1493 N N . LEU B 1 79 ? 10.359 -19.375 -15.531 1 89.5 79 LEU B N 1
ATOM 1494 C CA . LEU B 1 79 ? 10.086 -19.062 -14.133 1 89.5 79 LEU B CA 1
ATOM 1495 C C . LEU B 1 79 ? 10.93 -19.922 -13.203 1 89.5 79 LEU B C 1
ATOM 1497 O O . LEU B 1 79 ? 10.859 -19.797 -11.984 1 89.5 79 LEU B O 1
AT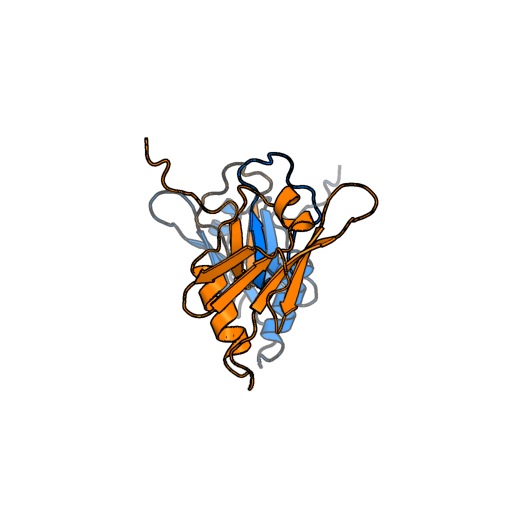OM 1501 N N . ILE B 1 80 ? 11.68 -20.781 -13.805 1 88.75 80 ILE B N 1
ATOM 1502 C CA . ILE B 1 80 ? 12.477 -21.703 -13.016 1 88.75 80 ILE B CA 1
ATOM 1503 C C . ILE B 1 80 ? 13.344 -20.938 -12.016 1 88.75 80 ILE B C 1
ATOM 1505 O O . ILE B 1 80 ? 13.953 -19.922 -12.375 1 88.75 80 ILE B O 1
ATOM 1509 N N . GLY B 1 81 ? 13.406 -21.391 -10.719 1 88.56 81 GLY B N 1
ATOM 1510 C CA . GLY B 1 81 ? 14.156 -20.734 -9.656 1 88.56 81 GLY B CA 1
ATOM 1511 C C . GLY B 1 81 ? 13.422 -19.578 -9.023 1 88.56 81 GLY B C 1
ATOM 1512 O O . GLY B 1 81 ? 13.914 -18.969 -8.078 1 88.56 81 GLY B O 1
ATOM 1513 N N . GLY B 1 82 ? 12.18 -19.312 -9.484 1 90.31 82 GLY B N 1
ATOM 1514 C CA . GLY B 1 82 ? 11.383 -18.203 -8.984 1 90.31 82 GLY B CA 1
ATOM 1515 C C . GLY B 1 82 ? 10.523 -18.578 -7.793 1 90.31 82 GLY B C 1
ATOM 1516 O O . GLY B 1 82 ? 10.523 -19.719 -7.355 1 90.31 82 GLY B O 1
ATOM 1517 N N . ILE B 1 83 ? 9.883 -17.531 -7.324 1 93.38 83 ILE B N 1
ATOM 1518 C CA . ILE B 1 83 ? 8.961 -17.656 -6.207 1 93.38 83 ILE B CA 1
ATOM 1519 C C . ILE B 1 83 ? 7.652 -16.938 -6.527 1 93.38 83 ILE B C 1
ATOM 1521 O O . ILE B 1 83 ? 7.664 -15.758 -6.906 1 93.38 83 ILE B O 1
ATOM 1525 N N . VAL B 1 84 ? 6.551 -17.688 -6.504 1 94.56 84 VAL B N 1
ATOM 1526 C CA . VAL B 1 84 ? 5.238 -17.047 -6.543 1 94.56 84 VAL B CA 1
ATOM 1527 C C . VAL B 1 84 ? 4.84 -16.609 -5.133 1 94.56 84 VAL B C 1
ATOM 1529 O O . VAL B 1 84 ? 4.723 -17.438 -4.23 1 94.56 84 VAL B O 1
ATOM 1532 N N . ASP B 1 85 ? 4.668 -15.305 -5.039 1 93.69 85 ASP B N 1
ATOM 1533 C CA . ASP B 1 85 ? 4.387 -14.695 -3.74 1 93.69 85 ASP B CA 1
ATOM 1534 C C . ASP B 1 85 ? 3.164 -13.781 -3.816 1 93.69 85 ASP B C 1
ATOM 1536 O O . ASP B 1 85 ? 2.586 -13.602 -4.891 1 93.69 85 ASP B O 1
ATOM 1540 N N . TYR B 1 86 ? 2.656 -13.375 -2.701 1 92.12 86 TYR B N 1
ATOM 1541 C CA . TYR B 1 86 ? 1.563 -12.422 -2.576 1 92.12 86 TYR B CA 1
ATOM 1542 C C . TYR B 1 86 ? 1.971 -11.242 -1.704 1 92.12 86 TYR B C 1
ATOM 1544 O O . TYR B 1 86 ? 2.484 -11.422 -0.598 1 92.12 86 TYR B O 1
ATOM 1552 N N . VAL B 1 87 ? 1.814 -10.047 -2.301 1 85.19 87 VAL B N 1
ATOM 1553 C CA . VAL B 1 87 ? 2.137 -8.828 -1.572 1 85.19 87 VAL B CA 1
ATOM 1554 C C . VAL B 1 87 ? 0.862 -8.023 -1.314 1 85.19 87 VAL B C 1
ATOM 1556 O O . VAL B 1 87 ? 0.067 -7.801 -2.23 1 85.19 87 VAL B O 1
ATOM 1559 N N . GLU B 1 88 ? 0.554 -7.871 -0.046 1 78.94 88 GLU B N 1
ATOM 1560 C CA . GLU B 1 88 ? -0.516 -6.961 0.344 1 78.94 88 GLU B CA 1
ATOM 1561 C C . GLU B 1 88 ? 0.045 -5.629 0.837 1 78.94 88 GLU B C 1
ATOM 1563 O O . GLU B 1 88 ? 0.816 -5.594 1.798 1 78.94 88 GLU B O 1
ATOM 1568 N N . SER B 1 89 ? -0.095 -4.691 -0.066 1 71.06 89 SER B N 1
ATOM 1569 C CA . SER B 1 89 ? 0.328 -3.373 0.393 1 71.06 89 SER B CA 1
ATOM 1570 C C . SER B 1 89 ? -0.769 -2.691 1.204 1 71.06 89 SER B C 1
ATOM 1572 O O . SER B 1 89 ? -1.941 -2.732 0.829 1 71.06 89 SER B O 1
ATOM 1574 N N . ILE B 1 90 ? -0.501 -2.637 2.447 1 63.56 90 ILE B N 1
ATOM 1575 C CA . ILE B 1 90 ? -1.425 -1.873 3.279 1 63.56 90 ILE B CA 1
ATOM 1576 C C . ILE B 1 90 ? -1.525 -0.441 2.758 1 63.56 90 ILE B C 1
ATOM 1578 O O . ILE B 1 90 ? -0.515 0.165 2.393 1 63.56 90 ILE B O 1
ATOM 1582 N N . GLU B 1 91 ? -2.824 -0.18 2.391 1 63.72 91 GLU B N 1
ATOM 1583 C CA . GLU B 1 91 ? -3.047 1.232 2.098 1 63.72 91 GLU B CA 1
ATOM 1584 C C . GLU B 1 91 ? -2.549 2.117 3.236 1 63.72 91 GLU B C 1
ATOM 1586 O O . GLU B 1 91 ? -2.979 1.963 4.383 1 63.72 91 GLU B O 1
ATOM 1591 N N . TYR B 1 92 ? -1.359 2.436 3.01 1 67.19 92 TYR B N 1
ATOM 1592 C CA . TYR B 1 92 ? -0.958 3.447 3.982 1 67.19 92 TYR B CA 1
ATOM 1593 C C . TYR B 1 92 ? -1.13 4.848 3.412 1 67.19 92 TYR B C 1
ATOM 1595 O O . TYR B 1 92 ? -0.621 5.152 2.332 1 67.19 92 TYR B O 1
ATOM 1603 N N . SER B 1 93 ? -2.373 5.453 3.715 1 76.94 93 SER B N 1
ATOM 1604 C CA . SER B 1 93 ? -2.516 6.879 3.438 1 76.94 93 SER B CA 1
ATOM 1605 C C . SER B 1 93 ? -2.111 7.719 4.645 1 76.94 93 SER B C 1
ATOM 1607 O O . SER B 1 93 ? -2.674 7.566 5.73 1 76.94 93 SER B O 1
ATOM 1609 N N . ARG B 1 94 ? -1.118 8.398 4.43 1 84 94 ARG B N 1
ATOM 1610 C CA . ARG B 1 94 ? -0.684 9.18 5.582 1 84 94 ARG B CA 1
ATOM 1611 C C . ARG B 1 94 ? -0.086 10.516 5.145 1 84 94 ARG B C 1
ATOM 1613 O O . ARG B 1 94 ? 0.365 10.656 4.008 1 84 94 ARG B O 1
ATOM 1620 N N . PHE B 1 95 ? -0.167 11.523 6.047 1 90.94 95 PHE B N 1
ATOM 1621 C CA . PHE B 1 95 ? 0.625 12.742 5.922 1 90.94 95 PHE B CA 1
ATOM 1622 C C . PHE B 1 95 ? 2.082 12.477 6.285 1 90.94 95 PHE B C 1
ATOM 1624 O O . PHE B 1 95 ? 2.367 11.758 7.246 1 90.94 95 PHE B O 1
ATOM 1631 N N . ILE B 1 96 ? 2.988 13.023 5.402 1 87.69 96 ILE B N 1
ATOM 1632 C CA . ILE B 1 96 ? 4.414 12.82 5.641 1 87.69 96 ILE B CA 1
ATOM 1633 C C . ILE B 1 96 ? 5.148 14.156 5.547 1 87.69 96 ILE B C 1
ATOM 1635 O O . ILE B 1 96 ? 4.629 15.117 4.977 1 87.69 96 ILE B O 1
ATOM 1639 N N . VAL B 1 97 ? 6.312 14.203 6.191 1 89.69 97 VAL B N 1
ATOM 1640 C CA . VAL B 1 97 ? 7.25 15.305 5.996 1 89.69 97 VAL B CA 1
ATOM 1641 C C . VAL B 1 97 ? 8.461 14.812 5.203 1 89.69 97 VAL B C 1
ATOM 1643 O O . VAL B 1 97 ? 9.078 13.805 5.555 1 89.69 97 VAL B O 1
ATOM 1646 N N . LYS B 1 98 ? 8.641 15.484 4.074 1 86.31 98 LYS B N 1
ATOM 1647 C CA . LYS B 1 98 ? 9.852 15.25 3.291 1 86.31 98 LYS B CA 1
ATOM 1648 C C . LYS B 1 98 ? 10.891 16.328 3.555 1 86.31 98 LYS B C 1
ATOM 1650 O O . LYS B 1 98 ? 10.586 17.516 3.486 1 86.31 98 LYS B O 1
ATOM 1655 N N . ASN B 1 99 ? 12.047 15.82 4.012 1 77.06 99 ASN B N 1
ATOM 1656 C CA . ASN B 1 99 ? 13.125 16.766 4.27 1 77.06 99 ASN B CA 1
ATOM 1657 C C . ASN B 1 99 ? 14.117 16.828 3.115 1 77.06 99 ASN B C 1
ATOM 1659 O O . ASN B 1 99 ? 14.766 15.82 2.805 1 77.06 99 ASN B O 1
ATOM 1663 N N . LEU B 1 100 ? 14.031 17.875 2.305 1 71.19 100 LEU B N 1
ATOM 1664 C CA . LEU B 1 100 ? 14.883 17.984 1.121 1 71.19 100 LEU B CA 1
ATOM 1665 C C . LEU B 1 100 ? 16.344 18.219 1.512 1 71.19 100 LEU B C 1
ATOM 1667 O O . LEU B 1 100 ? 17.234 18 0.703 1 71.19 100 LEU B O 1
ATOM 1671 N N . ASN B 1 101 ? 16.609 18.688 2.549 1 61.53 101 ASN B N 1
ATOM 1672 C CA . ASN B 1 101 ? 17.984 18.953 2.977 1 61.53 101 ASN B CA 1
ATOM 1673 C C . ASN B 1 101 ? 18.531 17.797 3.801 1 61.53 101 ASN B C 1
ATOM 1675 O O . ASN B 1 101 ? 19.734 17.734 4.07 1 61.53 101 ASN B O 1
ATOM 1679 N N . ALA B 1 102 ? 17.703 17.141 4.41 1 54.25 102 ALA B N 1
ATOM 1680 C CA . ALA B 1 102 ? 18.25 16.156 5.34 1 54.25 102 ALA B CA 1
ATOM 1681 C C . ALA B 1 102 ? 18.469 14.812 4.652 1 54.25 102 ALA B C 1
ATOM 1683 O O . ALA B 1 102 ? 17.625 14.359 3.877 1 54.25 102 ALA B O 1
ATOM 1684 N N . LYS B 1 103 ? 19.672 14.492 4.246 1 48.03 103 LYS B N 1
ATOM 1685 C CA . LYS B 1 103 ? 20.125 13.18 3.795 1 48.03 103 LYS B CA 1
ATOM 1686 C C . LYS B 1 103 ? 19.578 12.078 4.699 1 48.03 103 LYS B C 1
ATOM 1688 O O . LYS B 1 103 ? 19.594 10.898 4.332 1 48.03 103 LYS B O 1
ATOM 1693 N N . THR B 1 104 ? 19.766 12.258 6.016 1 43.41 104 THR B N 1
ATOM 1694 C CA . THR B 1 104 ? 19.5 11.195 6.98 1 43.41 104 THR B CA 1
ATOM 1695 C C . THR B 1 104 ? 18.031 11.18 7.383 1 43.41 104 THR B C 1
ATOM 1697 O O . THR B 1 104 ? 17.516 12.172 7.918 1 43.41 104 THR B O 1
ATOM 1700 N N . THR B 1 105 ? 17.25 10.633 6.613 1 43.53 105 THR B N 1
ATOM 1701 C CA . THR B 1 105 ? 15.859 10.359 6.992 1 43.53 105 THR B CA 1
ATOM 1702 C C . THR B 1 105 ? 15.797 9.719 8.375 1 43.53 105 THR B C 1
ATOM 1704 O O . THR B 1 105 ? 16.344 8.633 8.586 1 43.53 105 THR B O 1
ATOM 1707 N N . CYS B 1 106 ? 15.969 10.422 9.5 1 45.66 106 CYS B N 1
ATOM 1708 C CA . CYS B 1 106 ? 15.672 9.727 10.75 1 45.66 106 CYS B CA 1
ATOM 1709 C C . CYS B 1 106 ? 14.461 8.82 10.594 1 45.66 106 CYS B C 1
ATOM 1711 O O . CYS B 1 106 ? 13.5 9.164 9.898 1 45.66 106 CYS B O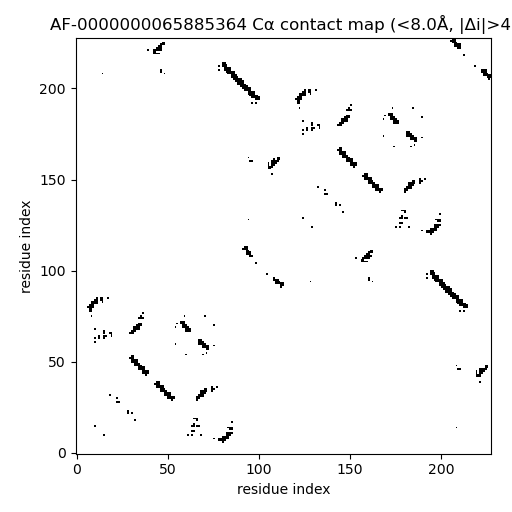 1
ATOM 1713 N N . GLY B 1 107 ? 14.586 7.457 10.789 1 40.69 107 GLY B N 1
ATOM 1714 C CA . GLY B 1 107 ? 13.727 6.293 10.609 1 40.69 107 GLY B CA 1
ATOM 1715 C C . GLY B 1 107 ? 12.273 6.566 10.961 1 40.69 107 GLY B C 1
ATOM 1716 O O . GLY B 1 107 ? 11.414 5.711 10.742 1 40.69 107 GLY B O 1
ATOM 1717 N N . CYS B 1 108 ? 12.031 7.289 12.117 1 43 108 CYS B N 1
ATOM 1718 C CA . CYS B 1 108 ? 10.711 7.25 12.727 1 43 108 CYS B CA 1
ATOM 1719 C C . CYS B 1 108 ? 9.688 7.988 11.867 1 43 108 CYS B C 1
ATOM 1721 O O . CYS B 1 108 ? 8.594 8.312 12.336 1 43 108 CYS B O 1
ATOM 1723 N N . GLY B 1 109 ? 9.969 8.594 10.906 1 36.72 109 GLY B N 1
ATOM 1724 C CA . GLY B 1 109 ? 9.195 9.688 10.344 1 36.72 109 GLY B CA 1
ATOM 1725 C C . GLY B 1 109 ? 7.738 9.336 10.125 1 36.72 109 GLY B C 1
ATOM 1726 O O . GLY B 1 109 ? 6.945 10.195 9.719 1 36.72 109 GLY B O 1
ATOM 1727 N N . SER B 1 110 ? 7.363 8.141 9.414 1 42.09 110 SER B N 1
ATOM 1728 C CA . SER B 1 110 ? 6.227 8.141 8.5 1 42.09 110 SER B CA 1
ATOM 1729 C C . SER B 1 110 ? 4.91 8.289 9.258 1 42.09 110 SER B C 1
ATOM 1731 O O . SER B 1 110 ? 4.742 7.711 10.336 1 42.09 110 SER B O 1
ATOM 1733 N N . SER B 1 111 ? 3.91 9.18 8.75 1 37.19 111 SER B N 1
ATOM 1734 C CA . SER B 1 111 ? 2.611 9.703 9.164 1 37.19 111 SER B CA 1
ATOM 1735 C C . SER B 1 111 ? 1.663 8.578 9.562 1 37.19 111 SER B C 1
ATOM 1737 O O . SER B 1 111 ? 1.869 7.422 9.188 1 37.19 111 SER B O 1
ATOM 1739 N N . PHE B 1 112 ? 0.486 8.938 10.188 1 31.86 112 PHE B N 1
ATOM 1740 C CA . PHE B 1 112 ? -0.708 8.547 10.922 1 31.86 112 PHE B CA 1
ATOM 1741 C C . PHE B 1 112 ? -1.627 7.695 10.047 1 31.86 112 PHE B C 1
ATOM 1743 O O . PHE B 1 112 ? -1.701 7.898 8.836 1 31.86 112 PHE B O 1
ATOM 1750 N N . SER B 1 113 ? -1.638 6.375 10.398 1 32.75 113 SER B N 1
ATOM 1751 C CA . SER B 1 113 ? -2.791 5.551 10.047 1 32.75 113 SER B CA 1
ATOM 1752 C C . SER B 1 113 ? -4.094 6.215 10.477 1 32.75 113 SER B C 1
ATOM 1754 O O . SER B 1 113 ? -4.242 6.617 11.633 1 32.75 113 SER B O 1
ATOM 1756 N N . VAL B 1 114 ? -4.812 6.977 9.461 1 30.95 114 VAL B N 1
ATOM 1757 C CA . VAL B 1 114 ? -6.211 7.242 9.789 1 30.95 114 VAL B CA 1
ATOM 1758 C C . VAL B 1 114 ? -6.992 5.934 9.828 1 30.95 114 VAL B C 1
ATOM 1760 O O . VAL B 1 114 ? -6.715 5.016 9.047 1 30.95 114 VAL B O 1
#

Sequence (228 aa):
MNHPTRLPLDFTEAAARKFKELIANEHNSNKKLRVYVEGGGCNGFKYMFTLDDKVNEGDLAINKQGVSLVVDPLSLGYLIGGIVDYVESIEYSRFIVKNLNAKTTCGCGSSFSVMNHPTRLPLDFTEAAARKFKELIANEHNSNKKLRVYVEGGGCNGFKYMFTLDDKVNEGDLAINKQGVSLVVDPLSLGYLIGGIVDYVESIEYSRFIVKNLNAKTTCGCGSSFSV

Foldseek 3Di:
DPPVCPDQEAEDQQNQVVVQVVCVPPPQSQKAKEWFWDDDPDPDIDIDIDIDNDADPQWDWDDDPRHIYIYHPVRSVVQGPHYDHDDDDPPDDFDFDDDPPDPDPPPPTTGDDD/DPPVCPPQEAEDQQNQVVVQVVCVPPPQSQKAKEWFWDDDPDDDIDIDIDIDNDADPQWDWDDDPRHIYIYHPVRSVVQGPHYDHDDDDPPDDFDFDDDPPDPDPPPPTTGDDD

Radius of gyration: 24.89 Å; Cα contacts (8 Å, |Δi|>4): 442; chains: 2; bounding box: 43×77×49 Å

Nearest PDB structures (foldseek):
  2apn-assembly1_A  TM=6.427E-01  e=5.232E-10  Haemophilus influenzae
  2d2a-assembly2_A  TM=7.097E-01  e=8.510E-06  Escherichia coli
  1r94-assembly1_A  TM=7.481E-01  e=9.079E-06  Escherichia coli
  1s98-assembly1_A  TM=7.336E-01  e=2.554E-05  Escherichia coli
  1nwb-assembly1_A  TM=7.035E-01  e=2.554E-05  Aquifex aeolicus

Solvent-accessible surface area (backbone atoms only — not comparable to full-atom values): 13105 Å² total; per-residue (Å²): 131,83,66,78,81,67,64,54,52,42,74,37,68,61,27,28,52,53,50,42,62,70,39,62,81,41,92,61,74,64,52,26,44,29,44,38,62,45,90,43,73,90,79,33,57,25,53,42,77,44,82,32,79,72,83,58,92,72,40,50,75,48,76,40,90,88,29,38,41,34,30,43,57,72,32,40,70,76,40,55,61,17,31,37,35,49,46,71,40,68,57,49,48,25,53,35,73,46,54,75,76,52,85,70,71,44,81,45,35,79,39,57,83,121,130,81,64,78,81,65,64,54,53,41,75,37,68,60,26,28,52,53,50,43,62,71,38,62,84,40,91,61,73,64,53,27,44,31,45,40,62,45,91,40,81,86,82,34,56,25,52,42,77,46,84,32,81,72,84,57,93,73,40,50,76,49,77,40,88,89,30,38,41,35,29,44,58,73,33,39,72,76,40,55,60,18,31,38,36,48,48,73,40,69,58,48,48,25,51,36,75,44,54,76,78,50,84,70,70,42,78,55,33,77,39,56,82,121

=== Feature glossary ===
The features interleaved in this record are:

— What the protein is —

Sequence gives the chain of amino acids in standard one-letter code (A=alanine, C=cysteine, …, Y=tyrosine), read N→C. It is the only feature that is directly encoded by the gene; all structural features are derived from the folded form of this sequence.

Database cross-references. InterPro integrates a dozen domain/family signature databases into unified entries with residue-range hits. GO terms attach function/process/location labels with evidence codes. CATH codes position the fold in a four-level structural taxonomy. Organism is the NCBI-taxonomy species name.

— Where its atoms are —

Atomic coordinates in PDBx/mmCIF format — the same representation the Protein Data Bank distributes. Each line of the _atom_site loop places one backbone atom in Cartesian space (units: ångströms, origin: arbitrary).

The six renders are orthographic views along the three Cartesian axes in both directions. Representation (cartoon, sticks, or surface) and color scheme (sequence-rainbow or by-chain) vary across proteins so the training set covers all the common visualization conventions.

— Local backbone conformation —

Eight-state secondary structure (DSSP): H is the canonical α-helix, G the tighter 3₁₀-helix, I the wider π-helix; E/B are β-structure, T and S are turns and bends, and '-' is everything else. DSSP derives these from the pattern of main-chain N–H···O=C hydrogen bonds, not from the sequence.

P-SEA three-state annotation labels each residue as helix, strand, or coil based purely on the geometry of the Cα trace. It serves as a fallback when the full backbone (and thus DSSP) is unavailable.

The φ/ψ torsion pair specifies the backbone conformation at each residue. φ rotates about the N–Cα bond, ψ about the Cα–C bond. Steric clashes forbid most of the (φ, ψ) plane — the allowed regions (α-helix basin, β-sheet basin, left-handed heli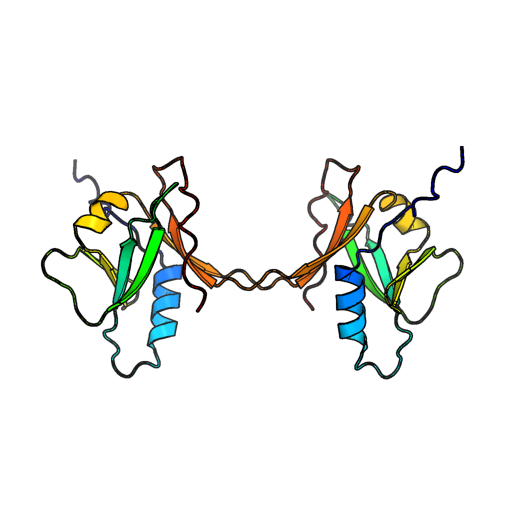x) are the Ramachandran-allowed regions.

— Global shape and packing —

The geometric summary reports three shape descriptors. Rg (radius of gyration) measures how spread out the Cα atoms are about their centre of mass; compact globular proteins have small Rg, elongated or unfolded ones large. Cα contacts (<8 Å, |i−j|>4) count long-range residue pairs in spatial proximity — high for tightly packed folds, near zero for rods or random coil. The bounding-box extents give the protein's footprint along x, y, z in Å.

Solvent-accessible surface area (SASA) is the area in Å² traced out by the centre of a 1.4 Å probe sphere (a water molecule) rolled over the protein's van der Waals surface (Shrake–Rupley / Lee–Richards construction). Buried residues have near-zero SASA; fully exposed residues can exceed 200 Å². The total SASA scales roughly with the number of surface residues.

The contact map is a binary N×N matrix image: pixel (i, j) is dark where Cα_i and Cα_j are within 8 Å and |i−j|>4. Because the |i−j|>4 filter removes local helical contacts, off-diagonal stripes parallel to the main diagonal indicate parallel β-sheets; stripes perpendicular to it indicate antiparallel β-sheets. The Ramachandran plot scatters every residue's (φ, ψ) pair against the sterically allowed regions. The PAE heatmap renders the predicted-aligned-error matrix.

— Structural neighborhood —

3Di is Foldseek's structural alphabet. Each residue is assigned one of twenty discrete states based on how its Cα sits relative to its spatial (not sequential) neighbors. Aligning 3Di strings finds structural homologs roughly as well as full 3D superposition, but orders of magnitude faster.

Nearest PDB neighbors are the top structural matches found by Foldseek when searching this structure against the entire Protein Data Bank. Each hit reports a TM-score (0 to 1; >0.5 almost always implies the same fold) and an E-value. These are *structural* homologs — they may share no detectable sequence similarity.

— Confidence and disorder —

For AlphaFold models, the B-factor field carries pLDDT — the model's own estimate of local accuracy on a 0–100 scale. Regions with pLDDT<50 should be treated as essentially unmodeled; they often correspond to intrinsically disordered segments.

Crystallographic B-factors measure how much each atom's electron density is smeared out, in Å². They rise in mobile loops and surface residues and fall in the buried interior. In AlphaFold models this column is repurposed to hold pLDDT instead.

Predicted aligned error is AlphaFold's pairwise confidence. Unlike pLDDT (per-residue), PAE is per-residue-pair and captures whether two parts of the structure are correctly placed relative to each other. Units are ångströms of expected positional error.